Protein AF-X7EBV9-F1 (afdb_monomer)

Mean predicted aligned error: 18.45 Å

Sequence (314 aa):
MIRSVAILLVALGFYAAVPSPVLAQPQLAALSCDDILTRIDLSEEAGNVRPTCEAVANAVAGITGELPAWTGCVGQAELDPAAHAGRCLIMRSIADPSLELPDPADCDGIRRAYADGLAQASIQGAASEDGLDCDAAAEAALLWSAGRSDWLRCRNYKQANEASHAFSCLFHDDELVNIDPRNACAGVKSLYEERLLNAYGRLPDDYRPLKCSSADKILEEAQQRIVERQAERARAAELTAQIRERAMANRTNSTDEGGLIVAGAILLLLAAAANADAAPAAGYQPTPTFGPGSSSCTSGMGAVDMNIGYMLGC

Organism: NCBI:txid1449350

Structure (mmCIF, N/CA/C/O backbone):
data_AF-X7EBV9-F1
#
_entry.id   AF-X7EBV9-F1
#
loop_
_atom_site.group_PDB
_atom_site.id
_atom_site.type_symbol
_atom_site.label_atom_id
_atom_site.label_alt_id
_atom_site.label_comp_id
_atom_site.label_asym_id
_atom_site.label_entity_id
_atom_site.label_seq_id
_atom_site.pdbx_PDB_ins_code
_atom_site.Cartn_x
_atom_site.Cartn_y
_atom_site.Cartn_z
_atom_site.occupancy
_atom_site.B_iso_or_equiv
_atom_site.auth_seq_id
_atom_site.auth_comp_id
_atom_site.auth_asym_id
_atom_site.auth_atom_id
_atom_site.pdbx_PDB_model_num
ATOM 1 N N . MET A 1 1 ? 65.780 19.658 -14.929 1.00 35.56 1 MET A N 1
ATOM 2 C CA . MET A 1 1 ? 65.717 21.051 -14.442 1.00 35.56 1 MET A CA 1
ATOM 3 C C . MET A 1 1 ? 64.873 21.869 -15.410 1.00 35.56 1 MET A C 1
ATOM 5 O O . MET A 1 1 ? 65.258 22.004 -16.559 1.00 35.56 1 MET A O 1
ATOM 9 N N . ILE A 1 2 ? 63.704 22.303 -14.927 1.00 40.56 2 ILE A N 1
ATOM 10 C CA . ILE A 1 2 ? 62.879 23.455 -15.338 1.00 40.56 2 ILE A CA 1
ATOM 11 C C . ILE A 1 2 ? 62.719 23.711 -16.849 1.00 40.56 2 ILE A C 1
ATOM 13 O O . ILE A 1 2 ? 63.556 24.354 -17.475 1.00 40.56 2 ILE A O 1
ATOM 17 N N . ARG A 1 3 ? 61.545 23.357 -17.384 1.00 36.84 3 ARG A N 1
ATOM 18 C CA . ARG A 1 3 ? 60.877 24.151 -18.426 1.00 36.84 3 ARG A CA 1
ATOM 19 C C . ARG A 1 3 ? 59.393 24.265 -18.091 1.00 36.84 3 ARG A C 1
ATOM 21 O O . ARG A 1 3 ? 58.618 23.352 -18.343 1.00 36.84 3 ARG A O 1
ATOM 28 N N . SER A 1 4 ? 59.054 25.401 -17.493 1.00 39.91 4 SER A N 1
ATOM 29 C CA . SER A 1 4 ? 57.698 25.920 -17.348 1.00 39.91 4 SER A CA 1
ATOM 30 C C . SER A 1 4 ? 57.523 27.108 -18.297 1.00 39.91 4 SER A C 1
ATOM 32 O O . SER A 1 4 ? 58.495 27.796 -18.603 1.00 39.91 4 SER A O 1
ATOM 34 N N . VAL A 1 5 ? 56.255 27.386 -18.613 1.00 40.16 5 VAL A N 1
ATOM 35 C CA . VAL A 1 5 ? 55.695 28.636 -19.162 1.00 40.16 5 VAL A CA 1
ATOM 36 C C . VAL A 1 5 ? 55.695 28.769 -20.689 1.00 40.16 5 VAL A C 1
ATOM 38 O O . VAL A 1 5 ? 56.647 29.266 -21.278 1.00 40.16 5 VAL A O 1
ATOM 41 N N . ALA A 1 6 ? 54.559 28.401 -21.297 1.00 35.97 6 ALA A N 1
ATOM 42 C CA . ALA A 1 6 ? 53.863 29.194 -22.325 1.00 35.97 6 ALA A CA 1
ATOM 43 C C . ALA A 1 6 ? 52.533 28.520 -22.731 1.00 35.97 6 ALA A C 1
ATOM 45 O O . ALA A 1 6 ? 52.448 27.938 -23.804 1.00 35.97 6 ALA A O 1
ATOM 46 N N . ILE A 1 7 ? 51.492 28.597 -21.892 1.00 38.09 7 ILE A N 1
ATOM 47 C CA . ILE A 1 7 ? 50.094 28.488 -22.353 1.00 38.09 7 ILE A CA 1
ATOM 48 C C . ILE A 1 7 ? 49.283 29.512 -21.555 1.00 38.09 7 ILE A C 1
ATOM 50 O O . ILE A 1 7 ? 48.858 29.262 -20.430 1.00 38.09 7 ILE A O 1
ATOM 54 N N . LEU A 1 8 ? 49.136 30.701 -22.135 1.00 35.88 8 LEU A N 1
ATOM 55 C CA . LEU A 1 8 ? 48.183 31.723 -21.724 1.00 35.88 8 LEU A CA 1
ATOM 56 C C . LEU A 1 8 ? 47.371 32.093 -22.972 1.00 35.88 8 LEU A C 1
ATOM 58 O O . LEU A 1 8 ? 47.957 32.344 -24.022 1.00 35.88 8 LEU A O 1
ATOM 62 N N . LEU A 1 9 ? 46.052 32.193 -22.788 1.00 38.41 9 LEU A N 1
ATOM 63 C CA . LEU A 1 9 ? 45.086 32.942 -23.605 1.00 38.41 9 LEU A CA 1
ATOM 64 C C . LEU A 1 9 ? 44.593 32.317 -24.922 1.00 38.41 9 LEU A C 1
ATOM 66 O O . LEU A 1 9 ? 44.977 32.746 -26.003 1.00 38.41 9 LEU A O 1
ATOM 70 N N . VAL A 1 10 ? 43.563 31.470 -24.814 1.00 37.88 10 VAL A N 1
ATOM 71 C CA . VAL A 1 10 ? 42.347 31.617 -25.639 1.00 37.88 10 VAL A CA 1
ATOM 72 C C . VAL A 1 10 ? 41.132 31.450 -24.725 1.00 37.88 10 VAL A C 1
ATOM 74 O O . VAL A 1 10 ? 40.532 30.389 -24.611 1.00 37.88 10 VAL A O 1
ATOM 77 N N . ALA A 1 11 ? 40.810 32.529 -24.022 1.00 41.97 11 ALA A N 1
ATOM 78 C CA . ALA A 1 11 ? 39.529 32.738 -23.368 1.00 41.97 11 ALA A CA 1
ATOM 79 C C . ALA A 1 11 ? 39.060 34.133 -23.773 1.00 41.97 11 ALA A C 1
ATOM 81 O O . ALA A 1 11 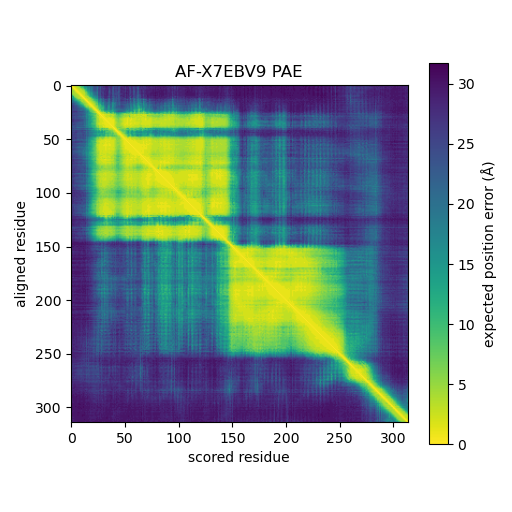? 39.299 35.085 -23.045 1.00 41.97 11 ALA A O 1
ATOM 82 N N . LEU A 1 12 ? 38.462 34.260 -24.959 1.00 39.00 12 LEU A N 1
ATOM 83 C CA . LEU A 1 12 ? 37.650 35.416 -25.340 1.00 39.00 12 LEU A CA 1
ATOM 84 C C . LEU A 1 12 ? 36.611 34.982 -26.389 1.00 39.00 12 LEU A C 1
ATOM 86 O O . LEU A 1 12 ? 36.884 34.920 -27.582 1.00 39.00 12 LEU A O 1
ATOM 90 N N . GLY A 1 13 ? 35.403 34.695 -25.899 1.00 43.19 13 GLY A N 1
ATOM 91 C CA . GLY A 1 13 ? 34.229 35.422 -26.378 1.00 43.19 13 GLY A CA 1
ATOM 92 C C . GLY A 1 13 ? 33.585 35.006 -27.697 1.00 43.19 13 GLY A C 1
ATOM 93 O O . GLY A 1 13 ? 33.323 35.884 -28.503 1.00 43.19 13 GLY A O 1
ATOM 94 N N . PHE A 1 14 ? 33.224 33.734 -27.872 1.00 36.72 14 PHE A N 1
ATOM 95 C CA . PHE A 1 14 ? 32.114 33.347 -28.758 1.00 36.72 14 PHE A CA 1
ATOM 96 C C . PHE A 1 14 ? 31.360 32.143 -28.172 1.00 36.72 14 PHE A C 1
ATOM 98 O O . PHE A 1 14 ? 31.333 31.057 -28.739 1.00 36.72 14 PHE A O 1
ATOM 105 N N . TYR A 1 15 ? 30.706 32.341 -27.023 1.00 42.56 15 TYR A N 1
ATOM 106 C CA . TYR A 1 15 ? 29.476 31.597 -26.749 1.00 42.56 15 TYR A CA 1
ATOM 107 C C . TYR A 1 15 ? 28.397 32.231 -27.627 1.00 42.56 15 TYR A C 1
ATOM 109 O O . TYR A 1 15 ? 27.663 33.123 -27.204 1.00 42.56 15 TYR A O 1
ATOM 117 N N . ALA A 1 16 ? 28.337 31.810 -28.890 1.00 36.59 16 ALA A N 1
ATOM 118 C CA . ALA A 1 16 ? 27.067 31.855 -29.583 1.00 36.59 16 ALA A CA 1
ATOM 119 C C . ALA A 1 16 ? 26.136 30.983 -28.740 1.00 36.59 16 ALA A C 1
ATOM 121 O O . ALA A 1 16 ? 26.375 29.785 -28.593 1.00 36.59 16 ALA A O 1
ATOM 122 N N . ALA A 1 17 ? 25.140 31.606 -28.113 1.00 44.41 17 ALA A N 1
ATOM 123 C CA . ALA A 1 17 ? 23.996 30.903 -27.573 1.00 44.41 17 ALA A CA 1
ATOM 124 C C . ALA A 1 17 ? 23.318 30.223 -28.762 1.00 44.41 17 ALA A C 1
ATOM 126 O O . ALA A 1 17 ? 22.425 30.780 -29.393 1.00 44.41 17 ALA A O 1
ATOM 127 N N . VAL A 1 18 ? 23.814 29.041 -29.125 1.00 41.25 18 VAL A N 1
ATOM 128 C CA . VAL A 1 18 ? 23.013 28.082 -29.859 1.00 41.25 18 VAL A CA 1
ATOM 129 C C . VAL A 1 18 ? 21.832 27.860 -28.925 1.00 41.25 18 VAL A C 1
ATOM 131 O O . VAL A 1 18 ? 22.062 27.475 -27.773 1.00 41.25 18 VAL A O 1
ATOM 134 N N . PRO A 1 19 ? 20.591 28.172 -29.325 1.00 40.16 19 PRO A N 1
ATOM 135 C CA . PRO A 1 19 ? 19.457 27.653 -28.602 1.00 40.16 19 PRO A CA 1
ATOM 136 C C . PRO A 1 19 ? 19.560 26.146 -28.794 1.00 40.16 19 PRO A C 1
ATOM 138 O O . PRO A 1 19 ? 19.091 25.604 -29.793 1.00 40.16 19 PRO A O 1
ATOM 141 N N . SER A 1 20 ? 20.254 25.465 -27.877 1.00 49.91 20 SER A N 1
ATOM 142 C CA . SER A 1 20 ? 20.024 24.048 -27.680 1.00 49.91 20 SER A CA 1
ATOM 143 C C . SER A 1 20 ? 18.510 23.942 -27.597 1.00 49.91 20 SER A C 1
ATOM 145 O O . SER A 1 20 ? 17.916 24.701 -26.820 1.00 49.91 20 SER A O 1
ATOM 147 N N . PRO A 1 21 ? 17.857 23.120 -28.430 1.00 47.31 21 PRO A N 1
ATOM 148 C CA . PRO A 1 21 ? 16.463 22.808 -28.222 1.00 47.31 21 PRO A CA 1
ATOM 149 C C . PRO A 1 21 ? 16.427 22.077 -26.885 1.00 47.31 21 PRO A C 1
ATOM 151 O O . PRO A 1 21 ? 16.594 20.865 -26.803 1.00 47.31 21 PRO A O 1
ATOM 154 N N . VAL A 1 22 ? 16.324 22.861 -25.815 1.00 50.66 22 VAL A N 1
ATOM 155 C CA . VAL A 1 22 ? 15.989 22.419 -24.481 1.00 50.66 22 VAL A CA 1
ATOM 156 C C . VAL A 1 22 ? 14.592 21.869 -24.676 1.00 50.66 22 VAL A C 1
ATOM 158 O O . VAL A 1 22 ? 13.609 22.608 -24.665 1.00 50.66 22 VAL A O 1
ATOM 161 N N . LEU A 1 23 ? 14.530 20.568 -24.979 1.00 50.62 23 LEU A N 1
ATOM 162 C CA . LEU A 1 23 ? 13.375 19.741 -24.688 1.00 50.62 23 LEU A CA 1
ATOM 163 C C . LEU A 1 23 ? 12.863 20.249 -23.351 1.00 50.62 23 LEU A C 1
ATOM 165 O O . LEU A 1 23 ? 13.633 20.286 -22.388 1.00 50.62 23 LEU A O 1
ATOM 169 N N . ALA A 1 24 ? 11.628 20.745 -23.325 1.00 51.53 24 ALA A N 1
ATOM 170 C CA . ALA A 1 24 ? 11.005 21.158 -22.085 1.00 51.53 24 ALA A CA 1
ATOM 171 C C . ALA A 1 24 ? 11.231 20.018 -21.079 1.00 51.53 24 ALA A C 1
ATOM 173 O O . ALA A 1 24 ? 10.745 18.908 -21.285 1.00 51.53 24 ALA A O 1
ATOM 174 N N . GLN A 1 25 ? 12.051 20.284 -20.057 1.00 59.25 25 GLN A N 1
ATOM 175 C CA . GLN A 1 25 ? 12.630 19.285 -19.158 1.00 59.25 25 GLN A CA 1
ATOM 176 C C . GLN A 1 25 ? 11.636 18.260 -18.571 1.00 59.25 25 GLN A C 1
ATOM 178 O O . GLN A 1 25 ? 12.041 17.103 -18.469 1.00 59.25 25 GLN A O 1
ATOM 183 N N . PRO A 1 26 ? 10.353 18.579 -18.279 1.00 60.66 26 PRO A N 1
ATOM 184 C CA . PRO A 1 26 ? 9.412 17.566 -17.782 1.00 60.66 26 PRO A CA 1
ATOM 185 C C . PRO A 1 26 ? 9.104 16.438 -18.780 1.00 60.66 26 PRO A C 1
ATOM 187 O O . PRO A 1 26 ? 8.652 15.369 -18.387 1.00 60.66 26 PRO A O 1
ATOM 190 N N . GLN A 1 27 ? 9.362 16.619 -20.080 1.00 75.50 27 GLN A N 1
ATOM 191 C CA . GLN A 1 27 ? 9.026 15.596 -21.077 1.00 75.50 27 GLN A CA 1
ATOM 192 C C . GLN A 1 27 ? 9.990 14.406 -21.064 1.00 75.50 27 GLN A C 1
ATOM 194 O O . GLN A 1 27 ? 9.631 13.343 -21.556 1.00 75.50 27 GLN A O 1
ATOM 199 N N . LEU A 1 28 ? 11.196 14.558 -20.503 1.00 79.62 28 LEU A N 1
ATOM 200 C CA . LEU A 1 28 ? 12.183 13.476 -20.422 1.00 79.62 28 LEU A CA 1
ATOM 201 C C . LEU A 1 28 ? 11.756 12.366 -19.453 1.00 79.62 28 LEU A C 1
ATOM 203 O O . LEU A 1 28 ? 11.984 11.200 -19.756 1.00 79.62 28 LEU A O 1
ATOM 207 N N . ALA A 1 29 ? 11.098 12.705 -18.339 1.00 78.62 29 ALA A N 1
ATOM 208 C CA . ALA A 1 29 ? 10.605 11.726 -17.365 1.00 78.62 29 ALA A CA 1
ATOM 209 C C . ALA A 1 29 ? 9.421 10.888 -17.893 1.00 78.62 29 ALA A C 1
ATOM 211 O O . ALA A 1 29 ? 9.167 9.794 -17.390 1.00 78.62 29 ALA A O 1
ATOM 212 N N . ALA A 1 30 ? 8.731 11.383 -18.928 1.00 82.62 30 ALA A N 1
ATOM 213 C CA . ALA A 1 30 ? 7.613 10.703 -19.582 1.00 82.62 30 ALA A CA 1
ATOM 214 C C . ALA A 1 30 ? 8.040 9.748 -20.715 1.00 82.62 30 ALA A C 1
ATOM 216 O O . ALA A 1 30 ? 7.219 8.969 -21.197 1.00 82.62 30 ALA A O 1
ATOM 217 N N . LEU A 1 31 ? 9.295 9.812 -21.175 1.00 87.50 31 LEU A N 1
ATOM 218 C CA . LEU A 1 31 ? 9.803 8.917 -22.218 1.00 87.50 31 LEU A CA 1
ATOM 219 C C . LEU A 1 31 ? 10.139 7.546 -21.638 1.00 87.50 31 LEU A C 1
ATOM 221 O O . LEU A 1 31 ? 10.619 7.450 -20.508 1.00 87.50 31 LEU A O 1
ATOM 225 N N . SER A 1 32 ? 9.949 6.491 -22.432 1.00 90.50 32 SER A N 1
ATOM 226 C CA . SER A 1 32 ? 10.447 5.160 -22.083 1.00 90.50 32 SER A CA 1
ATOM 227 C C . SER A 1 32 ? 11.980 5.125 -22.080 1.00 90.50 32 SER A C 1
ATOM 229 O O . SER A 1 32 ? 12.649 5.976 -22.675 1.00 90.50 32 SER A O 1
ATOM 231 N N . CYS A 1 33 ? 12.556 4.112 -21.434 1.00 90.81 33 CYS A N 1
ATOM 232 C CA . CYS A 1 33 ? 13.997 3.895 -21.466 1.00 90.81 33 CYS A CA 1
ATOM 233 C C . CYS A 1 33 ? 14.529 3.753 -22.906 1.00 90.81 33 CYS A C 1
ATOM 235 O O . CYS A 1 33 ? 15.541 4.367 -23.251 1.00 90.81 33 CYS A O 1
ATOM 237 N N . ASP A 1 34 ? 13.844 2.985 -23.762 1.00 89.56 34 ASP A N 1
ATOM 238 C CA . ASP A 1 34 ? 14.274 2.779 -25.151 1.00 89.56 34 ASP A CA 1
ATOM 239 C C . ASP A 1 34 ? 14.145 4.058 -25.994 1.00 89.56 34 ASP A C 1
ATOM 241 O O . ASP A 1 34 ? 15.063 4.394 -26.743 1.00 89.56 34 ASP A O 1
ATOM 245 N N . ASP A 1 35 ? 13.088 4.856 -25.798 1.00 89.19 35 ASP A N 1
ATOM 246 C CA . ASP A 1 35 ? 12.951 6.165 -26.457 1.00 89.19 35 ASP A CA 1
ATOM 247 C C . ASP A 1 35 ? 14.103 7.113 -26.105 1.00 89.19 35 ASP A C 1
ATOM 249 O O . ASP A 1 35 ? 14.550 7.902 -26.937 1.00 89.19 35 ASP A O 1
ATOM 253 N N . ILE A 1 36 ? 14.591 7.066 -24.865 1.00 89.19 36 ILE A N 1
ATOM 254 C CA . ILE A 1 36 ? 15.734 7.880 -24.447 1.00 89.19 36 ILE A CA 1
ATOM 255 C C . ILE A 1 36 ? 17.012 7.343 -25.090 1.00 89.19 36 ILE A C 1
ATOM 257 O O . ILE A 1 36 ? 17.772 8.108 -25.682 1.00 89.19 36 ILE A O 1
ATOM 261 N N . LEU A 1 37 ? 17.237 6.031 -25.026 1.00 87.50 37 LEU A N 1
ATOM 262 C CA . LEU A 1 37 ? 18.431 5.399 -25.587 1.00 87.50 37 LEU A CA 1
ATOM 263 C C . LEU A 1 37 ? 18.532 5.543 -27.109 1.00 87.50 37 LEU A C 1
ATOM 265 O O . LEU A 1 37 ? 19.640 5.627 -27.622 1.00 87.50 37 LEU A O 1
ATOM 269 N N . THR A 1 38 ? 17.411 5.582 -27.830 1.00 86.31 38 THR A N 1
ATOM 270 C CA . THR A 1 38 ? 17.383 5.800 -29.288 1.00 86.31 38 THR A CA 1
ATOM 271 C C . THR A 1 38 ? 17.639 7.255 -29.680 1.00 86.31 38 THR A C 1
ATOM 273 O O . THR A 1 38 ? 18.088 7.520 -30.794 1.00 86.31 38 THR A O 1
ATOM 276 N N . ARG A 1 39 ? 17.370 8.208 -28.779 1.00 87.06 39 ARG A N 1
ATOM 277 C CA . ARG A 1 39 ? 17.625 9.644 -28.991 1.00 87.06 39 ARG A CA 1
ATOM 278 C C . ARG A 1 39 ? 19.028 10.074 -28.585 1.00 87.06 39 ARG A C 1
ATOM 280 O O . ARG A 1 39 ? 19.510 11.091 -29.081 1.00 87.06 39 ARG A O 1
ATOM 287 N N . ILE A 1 40 ? 19.666 9.347 -27.671 1.00 81.31 40 ILE A N 1
ATOM 288 C CA . ILE A 1 40 ? 21.070 9.567 -27.335 1.00 81.31 40 ILE A CA 1
ATOM 289 C C . ILE A 1 40 ? 21.899 8.931 -28.449 1.00 81.31 40 ILE A C 1
ATOM 291 O O . ILE A 1 40 ? 21.987 7.710 -28.548 1.00 81.31 40 ILE A O 1
ATOM 295 N N . ASP A 1 41 ? 22.511 9.771 -29.281 1.00 67.75 41 ASP A N 1
ATOM 296 C CA . ASP A 1 41 ? 23.512 9.343 -30.257 1.00 67.75 41 ASP A CA 1
ATOM 297 C C . ASP A 1 41 ? 24.769 8.885 -29.500 1.00 67.75 41 ASP A C 1
ATOM 299 O O . ASP A 1 41 ? 25.691 9.657 -29.223 1.00 67.75 41 ASP A O 1
ATOM 303 N N . LEU A 1 42 ? 24.751 7.631 -29.046 1.00 65.62 42 LEU A N 1
ATOM 304 C CA . LEU A 1 42 ? 25.914 6.967 -28.477 1.00 65.62 42 LEU A CA 1
ATOM 305 C C . LEU A 1 42 ? 26.839 6.637 -29.646 1.00 65.62 42 LEU A C 1
ATOM 307 O O . LEU A 1 42 ? 26.750 5.558 -30.231 1.00 65.62 42 LEU A O 1
ATOM 311 N N . SER A 1 43 ? 27.685 7.598 -30.017 1.00 55.19 43 SER A N 1
ATOM 312 C CA . SER A 1 43 ? 28.665 7.400 -31.079 1.00 55.19 43 SER A CA 1
ATOM 313 C C . SER A 1 43 ? 29.496 6.137 -30.809 1.00 55.19 43 SER A C 1
ATOM 315 O O . SER A 1 43 ? 29.880 5.852 -29.670 1.00 55.19 43 SER A O 1
ATOM 317 N N . GLU A 1 44 ? 29.795 5.382 -31.872 1.00 56.47 44 GLU A N 1
ATOM 318 C CA . GLU A 1 44 ? 30.555 4.117 -31.832 1.00 56.47 44 GLU A CA 1
ATOM 319 C C . GLU A 1 44 ? 31.922 4.222 -31.119 1.00 56.47 44 GLU A C 1
ATOM 321 O O . GLU A 1 44 ? 32.517 3.206 -30.760 1.00 56.47 44 GLU A O 1
ATOM 326 N N . GLU A 1 45 ? 32.431 5.436 -30.881 1.00 56.62 45 GLU A N 1
ATOM 327 C CA . GLU A 1 45 ? 33.726 5.678 -30.240 1.00 56.62 45 GLU A CA 1
ATOM 328 C C . GLU A 1 45 ? 33.728 5.385 -28.728 1.00 56.62 45 GLU A C 1
ATOM 330 O O . GLU A 1 45 ? 34.777 5.054 -28.170 1.00 56.62 45 GLU A O 1
ATOM 335 N N . ALA A 1 46 ? 32.570 5.414 -28.057 1.00 57.97 46 ALA A N 1
ATOM 336 C CA . ALA A 1 46 ? 32.430 5.059 -26.641 1.00 57.97 46 ALA A CA 1
ATOM 337 C C . ALA A 1 46 ? 32.214 3.542 -26.455 1.00 57.97 46 ALA A C 1
ATOM 339 O O . ALA A 1 46 ? 31.245 3.112 -25.843 1.00 57.97 46 ALA A O 1
ATOM 340 N N . GLY A 1 47 ? 33.101 2.733 -27.042 1.00 59.12 47 GLY A N 1
ATOM 341 C CA . GLY A 1 47 ? 33.169 1.268 -26.967 1.00 59.12 47 GLY A CA 1
ATOM 342 C C . GLY A 1 47 ? 31.927 0.524 -26.453 1.00 59.12 47 GLY A C 1
ATOM 343 O O . GLY A 1 47 ? 31.893 0.196 -25.281 1.00 59.12 47 GLY A O 1
ATOM 344 N N . ASN A 1 48 ? 30.969 0.202 -27.331 1.00 66.06 48 ASN A N 1
ATOM 345 C CA . ASN A 1 48 ? 29.913 -0.837 -27.253 1.00 66.06 48 ASN A CA 1
ATOM 346 C C . ASN A 1 48 ? 29.133 -1.115 -25.942 1.00 66.06 48 ASN A C 1
ATOM 348 O O . ASN A 1 48 ? 28.289 -2.015 -25.933 1.00 66.06 48 ASN A O 1
ATOM 352 N N . VAL A 1 49 ? 29.339 -0.397 -24.840 1.00 79.38 49 VAL A N 1
ATOM 353 C CA . VAL A 1 49 ? 28.604 -0.628 -23.592 1.00 79.38 49 VAL A CA 1
ATOM 354 C C . VAL A 1 49 ? 27.333 0.210 -23.625 1.00 79.38 49 VAL A C 1
ATOM 356 O O . VAL A 1 49 ? 27.333 1.390 -23.283 1.00 79.38 49 VAL A O 1
ATOM 359 N N . ARG A 1 50 ? 26.230 -0.410 -24.055 1.00 80.12 50 ARG A N 1
ATOM 360 C CA . ARG A 1 50 ? 24.905 0.217 -24.000 1.00 80.12 50 ARG A CA 1
ATOM 361 C C . ARG A 1 50 ? 24.515 0.442 -22.525 1.00 80.12 50 ARG A C 1
ATOM 363 O O . ARG A 1 50 ? 24.616 -0.506 -21.742 1.00 80.12 50 ARG A O 1
ATOM 370 N N . PRO A 1 51 ? 24.085 1.654 -22.124 1.00 87.69 51 PRO A N 1
ATOM 371 C CA . PRO A 1 51 ? 23.674 1.912 -20.750 1.00 87.69 51 PRO A CA 1
ATOM 372 C C . PRO A 1 51 ? 22.448 1.077 -20.372 1.00 87.69 51 PRO A C 1
ATOM 374 O O . PRO A 1 51 ? 21.586 0.799 -21.208 1.00 87.69 51 PRO A O 1
ATOM 377 N N . THR A 1 52 ? 22.360 0.696 -19.098 1.00 89.81 52 THR A N 1
ATOM 378 C CA . THR A 1 52 ? 21.173 0.039 -18.538 1.00 89.81 52 THR A CA 1
ATOM 379 C C . THR A 1 52 ? 20.057 1.059 -18.308 1.00 89.81 52 THR A C 1
ATOM 381 O O . THR A 1 52 ? 20.325 2.245 -18.109 1.00 89.81 52 THR A O 1
ATOM 384 N N . CYS A 1 53 ? 18.799 0.612 -18.266 1.00 90.81 53 CYS A N 1
ATOM 385 C CA . CYS A 1 53 ? 17.678 1.503 -17.945 1.00 90.81 53 CYS A CA 1
ATOM 386 C C . CYS A 1 53 ? 17.781 2.122 -16.550 1.00 90.81 53 CYS A C 1
ATOM 388 O O . CYS A 1 53 ? 17.354 3.252 -16.353 1.00 90.81 53 CYS A O 1
ATOM 390 N N . GLU A 1 54 ? 18.411 1.435 -15.600 1.00 90.06 54 GLU A N 1
ATOM 391 C CA . GLU A 1 54 ? 18.723 2.005 -14.289 1.00 90.06 54 GLU A CA 1
ATOM 392 C C . GLU A 1 54 ? 19.692 3.195 -14.400 1.00 90.06 54 GLU A C 1
ATOM 394 O O . GLU A 1 54 ? 19.450 4.257 -13.825 1.00 90.06 54 GLU A O 1
ATOM 399 N N . ALA A 1 55 ? 20.763 3.063 -15.193 1.00 90.62 55 ALA A N 1
ATOM 400 C CA . ALA A 1 55 ? 21.694 4.163 -15.437 1.00 90.62 55 ALA A CA 1
ATOM 401 C C . ALA A 1 55 ? 21.000 5.346 -16.133 1.00 90.62 55 ALA A C 1
ATOM 403 O O . ALA A 1 55 ? 21.251 6.501 -15.785 1.00 90.62 55 ALA A O 1
ATOM 404 N N . VAL A 1 56 ? 20.091 5.061 -17.072 1.00 91.62 56 VAL A N 1
ATOM 405 C CA . VAL A 1 56 ? 19.273 6.080 -17.743 1.00 91.62 56 VAL A CA 1
ATOM 406 C C . VAL A 1 56 ? 18.338 6.781 -16.756 1.00 91.62 56 VAL A C 1
ATOM 408 O O . VAL A 1 56 ? 18.311 8.008 -16.735 1.00 91.62 56 VAL A O 1
ATOM 411 N N . ALA A 1 57 ? 17.619 6.044 -15.905 1.00 89.81 57 ALA A N 1
ATOM 412 C CA . ALA A 1 57 ? 16.709 6.621 -14.914 1.00 89.81 57 ALA A CA 1
ATOM 413 C C . ALA A 1 57 ? 17.436 7.582 -13.962 1.00 89.81 57 ALA A C 1
ATOM 415 O O . ALA A 1 57 ? 16.983 8.706 -13.745 1.00 89.81 57 ALA A O 1
ATOM 416 N N . ASN A 1 58 ? 18.609 7.177 -13.467 1.00 87.69 58 ASN A N 1
ATOM 417 C CA . ASN A 1 58 ? 19.452 8.013 -12.614 1.00 87.69 58 ASN A CA 1
ATOM 418 C C . ASN A 1 58 ? 19.933 9.283 -13.334 1.00 87.69 58 ASN A C 1
ATOM 420 O O . ASN A 1 58 ? 19.947 10.364 -12.743 1.00 87.69 58 ASN A O 1
ATOM 424 N N . ALA A 1 59 ? 20.295 9.177 -14.616 1.00 89.50 59 ALA A N 1
ATOM 425 C CA . ALA A 1 59 ? 20.682 10.332 -15.419 1.00 89.50 59 ALA A CA 1
ATOM 426 C C . ALA A 1 59 ? 19.506 11.302 -15.635 1.00 89.50 59 ALA A C 1
ATOM 428 O O . ALA A 1 59 ? 19.678 12.510 -15.473 1.00 89.50 59 ALA A O 1
ATOM 429 N N . VAL A 1 60 ? 18.306 10.790 -15.941 1.00 87.19 60 VAL A N 1
ATOM 430 C CA . VAL A 1 60 ? 17.094 11.616 -16.082 1.00 87.19 60 VAL A CA 1
ATOM 431 C C . VAL A 1 60 ? 16.771 12.330 -14.774 1.00 87.19 60 VAL A C 1
ATOM 433 O O . VAL A 1 60 ? 16.545 13.539 -14.798 1.00 87.19 60 VAL A O 1
ATOM 436 N N . ALA A 1 61 ? 16.826 11.633 -13.638 1.00 85.56 61 ALA A N 1
ATOM 437 C CA . ALA A 1 61 ? 16.602 12.239 -12.328 1.00 85.56 61 ALA A CA 1
ATOM 438 C C . ALA A 1 61 ? 17.630 13.326 -12.001 1.00 85.56 61 ALA A C 1
ATOM 440 O O . ALA A 1 61 ? 17.265 14.394 -11.514 1.00 85.56 61 ALA A O 1
ATOM 441 N N . GLY A 1 62 ? 18.904 13.110 -12.339 1.00 81.88 62 GLY A N 1
ATOM 442 C CA . GLY A 1 62 ? 19.946 14.123 -12.173 1.00 81.88 62 GLY A CA 1
ATOM 443 C C . GLY A 1 62 ? 19.732 15.383 -13.022 1.00 81.88 62 GLY A C 1
ATOM 444 O O . GLY A 1 62 ? 20.118 16.471 -12.602 1.00 81.88 62 GLY A O 1
ATOM 445 N N . ILE A 1 63 ? 19.113 15.253 -14.200 1.00 84.06 63 ILE A N 1
ATOM 446 C CA . ILE A 1 63 ? 18.863 16.372 -15.125 1.00 84.06 63 ILE A CA 1
ATOM 447 C C . ILE A 1 63 ? 17.556 17.105 -14.802 1.00 84.06 63 ILE A C 1
ATOM 449 O O . ILE A 1 63 ? 17.500 18.330 -14.899 1.00 84.06 63 ILE A O 1
ATOM 453 N N . THR A 1 64 ? 16.500 16.362 -14.472 1.00 83.81 64 THR A N 1
ATOM 454 C CA . THR A 1 64 ? 15.131 16.890 -14.340 1.00 83.81 64 THR A CA 1
ATOM 455 C C . THR A 1 64 ? 14.730 17.166 -12.894 1.00 83.81 64 THR A C 1
ATOM 457 O O . THR A 1 64 ? 13.836 17.971 -12.659 1.00 83.81 64 THR A O 1
ATOM 460 N N . GLY A 1 65 ? 15.390 16.528 -11.923 1.00 82.94 65 GLY A N 1
ATOM 461 C CA . GLY A 1 65 ? 14.952 16.500 -10.527 1.00 82.94 65 GLY A CA 1
ATOM 462 C C . GLY A 1 65 ? 13.801 15.523 -10.257 1.00 82.94 65 GLY A C 1
ATOM 463 O O . GLY A 1 65 ? 13.368 15.417 -9.112 1.00 82.94 65 GLY A O 1
ATOM 464 N N . GLU A 1 66 ? 13.327 14.796 -11.273 1.00 82.06 66 GLU A N 1
ATOM 465 C CA . GLU A 1 66 ? 12.193 13.873 -11.195 1.00 82.06 66 GLU A CA 1
ATOM 466 C C . GLU A 1 66 ? 12.598 12.468 -11.658 1.00 82.06 66 GLU A C 1
ATOM 468 O O . GLU A 1 66 ? 13.381 12.291 -12.592 1.00 82.06 66 GLU A O 1
ATOM 473 N N . LEU A 1 67 ? 12.055 11.439 -11.007 1.00 84.06 67 LEU A N 1
ATOM 474 C CA . LEU A 1 67 ? 12.262 10.056 -11.431 1.00 84.06 67 LEU A CA 1
ATOM 475 C C . LEU A 1 67 ? 11.284 9.708 -12.562 1.00 84.06 67 LEU A C 1
ATOM 477 O O . LEU A 1 67 ? 10.091 9.980 -12.420 1.00 84.06 67 LEU A O 1
ATOM 481 N N . PRO A 1 68 ? 11.733 9.040 -13.640 1.00 89.31 68 PRO A N 1
ATOM 482 C CA . PRO A 1 68 ? 10.816 8.455 -14.610 1.00 89.31 68 PRO A CA 1
ATOM 483 C C . PRO A 1 68 ? 9.837 7.486 -13.942 1.00 89.31 68 PRO A C 1
ATOM 485 O O . PRO A 1 68 ? 10.233 6.717 -13.057 1.00 89.31 68 PRO A O 1
ATOM 488 N N . ALA A 1 69 ? 8.588 7.452 -14.408 1.00 87.25 69 ALA A N 1
ATOM 489 C CA . ALA A 1 69 ? 7.542 6.608 -13.819 1.00 87.25 69 ALA A CA 1
ATOM 490 C C . ALA A 1 69 ? 7.907 5.115 -13.800 1.00 87.25 69 ALA A C 1
ATOM 492 O O . ALA A 1 69 ? 7.575 4.389 -12.866 1.00 87.25 69 ALA A O 1
ATOM 493 N N . TRP A 1 70 ? 8.661 4.663 -14.798 1.00 90.12 70 TRP A N 1
ATOM 494 C CA . TRP A 1 70 ? 9.103 3.279 -14.947 1.00 90.12 70 TRP A CA 1
ATOM 495 C C . TRP A 1 70 ? 10.324 2.910 -14.086 1.00 90.12 70 TRP A C 1
ATOM 497 O O . TRP A 1 70 ? 10.753 1.757 -14.104 1.00 90.12 70 TRP A O 1
ATOM 507 N N . THR A 1 71 ? 10.869 3.832 -13.281 1.00 92.06 71 THR A N 1
ATOM 508 C CA . THR A 1 71 ? 12.051 3.556 -12.438 1.00 92.06 71 THR A CA 1
ATOM 509 C C . THR A 1 71 ? 11.804 2.430 -11.435 1.00 92.06 71 THR A C 1
ATOM 511 O O . THR A 1 71 ? 12.693 1.628 -11.183 1.00 92.06 71 THR A O 1
ATOM 514 N N . GLY A 1 72 ? 10.590 2.302 -10.890 1.00 89.81 72 GLY A N 1
ATOM 515 C CA . GLY A 1 72 ? 10.263 1.195 -9.981 1.00 89.81 72 GLY A CA 1
ATOM 516 C C . GLY A 1 72 ? 10.224 -0.185 -10.650 1.00 89.81 72 GLY A C 1
ATOM 517 O O . GLY A 1 72 ? 10.194 -1.194 -9.945 1.00 89.81 72 GLY A O 1
ATOM 518 N N . CYS A 1 73 ? 10.214 -0.221 -11.985 1.00 93.19 73 CYS A N 1
ATOM 519 C CA . CYS A 1 73 ? 10.032 -1.415 -12.806 1.00 93.19 73 CYS A CA 1
ATOM 520 C C . CYS A 1 73 ? 11.357 -1.974 -13.365 1.00 93.19 73 CYS A C 1
ATOM 522 O O . CYS A 1 73 ? 11.338 -2.972 -14.082 1.00 93.19 73 CYS A O 1
ATOM 524 N N . VAL A 1 74 ? 12.504 -1.348 -13.065 1.00 91.38 74 VAL A N 1
ATOM 525 C CA . VAL A 1 74 ? 13.835 -1.896 -13.393 1.00 91.38 74 VAL A CA 1
ATOM 526 C C . VAL A 1 74 ? 14.255 -2.941 -12.350 1.00 91.38 74 VAL A C 1
ATOM 528 O O . VAL A 1 74 ? 13.852 -2.849 -11.197 1.00 91.38 74 VAL A O 1
ATOM 531 N N . GLY A 1 75 ? 15.094 -3.916 -12.717 1.00 86.06 75 GLY A N 1
ATOM 532 C CA . GLY A 1 75 ? 15.653 -4.882 -11.754 1.00 86.06 75 GLY A CA 1
ATOM 533 C C . GLY A 1 75 ? 14.720 -6.043 -11.375 1.00 86.06 75 GLY A C 1
ATOM 534 O O . GLY A 1 75 ? 14.746 -6.506 -10.238 1.00 86.06 75 GLY A O 1
ATOM 535 N N . GLN A 1 76 ? 13.909 -6.538 -12.318 1.00 81.88 76 GLN A N 1
ATOM 536 C CA . GLN A 1 76 ? 12.943 -7.628 -12.086 1.00 81.88 76 GLN A CA 1
ATOM 537 C C . GLN A 1 76 ? 13.553 -8.887 -11.450 1.00 81.88 76 GLN A C 1
ATOM 539 O O . GLN A 1 76 ? 12.902 -9.536 -10.643 1.00 81.88 76 GLN A O 1
ATOM 544 N N . ALA A 1 77 ? 14.797 -9.235 -11.790 1.00 81.06 77 ALA A N 1
ATOM 545 C CA . ALA A 1 77 ? 15.446 -10.454 -11.302 1.00 81.06 77 ALA A CA 1
ATOM 546 C C . ALA A 1 77 ? 15.854 -10.409 -9.814 1.00 81.06 77 ALA A C 1
ATOM 548 O O . ALA A 1 77 ? 16.281 -11.426 -9.273 1.00 81.06 77 ALA A O 1
ATOM 549 N N . GLU A 1 78 ? 15.767 -9.245 -9.165 1.00 80.88 78 GLU A N 1
ATOM 550 C CA . GLU A 1 78 ? 16.262 -9.030 -7.798 1.00 80.88 78 GLU A CA 1
ATOM 551 C C . GLU A 1 78 ? 15.188 -9.214 -6.721 1.00 80.88 78 GLU A C 1
ATOM 553 O O . GLU A 1 78 ? 15.514 -9.356 -5.543 1.00 80.88 78 GLU A O 1
ATOM 558 N N . LEU A 1 79 ? 13.915 -9.199 -7.115 1.00 80.12 79 LEU A N 1
ATOM 559 C CA . LEU A 1 79 ? 12.764 -9.260 -6.220 1.00 80.12 79 LEU A CA 1
ATOM 560 C C . LEU A 1 79 ? 11.852 -10.420 -6.613 1.00 80.12 79 LEU A C 1
ATOM 562 O O . LEU A 1 79 ? 11.845 -10.864 -7.762 1.00 80.12 79 LEU A O 1
ATOM 566 N N . ASP A 1 80 ? 11.050 -10.895 -5.663 1.00 86.62 80 ASP A N 1
ATOM 567 C CA . ASP A 1 80 ? 9.927 -11.754 -6.012 1.00 86.62 80 ASP A CA 1
ATOM 568 C C . ASP A 1 80 ? 8.927 -10.989 -6.914 1.00 86.62 80 ASP A C 1
ATOM 570 O O . ASP A 1 80 ? 8.866 -9.752 -6.868 1.00 86.62 80 ASP A O 1
ATOM 574 N N . PRO A 1 81 ? 8.146 -11.691 -7.758 1.00 87.69 81 PRO A N 1
ATOM 575 C CA . PRO A 1 81 ? 7.259 -11.041 -8.721 1.00 87.69 81 PRO A CA 1
ATOM 576 C C . PRO A 1 81 ? 6.258 -10.062 -8.098 1.00 87.69 81 PRO A C 1
ATOM 578 O O . PRO A 1 81 ? 6.011 -9.004 -8.681 1.00 87.69 81 PRO A O 1
ATOM 581 N N . ALA A 1 82 ? 5.716 -10.377 -6.917 1.00 87.06 82 ALA A N 1
ATOM 582 C CA . ALA A 1 82 ? 4.735 -9.540 -6.238 1.00 87.06 82 ALA A CA 1
ATOM 583 C C . ALA A 1 82 ? 5.373 -8.254 -5.696 1.00 87.06 82 ALA A C 1
ATOM 585 O O . ALA A 1 82 ? 4.872 -7.157 -5.951 1.00 87.06 82 ALA A O 1
ATOM 586 N N . ALA A 1 83 ? 6.521 -8.358 -5.022 1.00 83.88 83 ALA A N 1
ATOM 587 C CA . ALA A 1 83 ? 7.270 -7.203 -4.539 1.00 83.88 83 ALA A CA 1
ATOM 588 C C . ALA A 1 83 ? 7.747 -6.305 -5.680 1.00 83.88 83 ALA A C 1
ATOM 590 O O . ALA A 1 83 ? 7.661 -5.076 -5.583 1.00 83.88 83 ALA A O 1
ATOM 591 N N . HIS A 1 84 ? 8.206 -6.903 -6.782 1.00 91.06 84 HIS A N 1
ATOM 592 C CA . HIS A 1 84 ? 8.599 -6.145 -7.962 1.00 91.06 84 HIS A CA 1
ATOM 593 C C . HIS A 1 84 ? 7.413 -5.396 -8.580 1.00 91.06 84 HIS A C 1
ATOM 595 O O . HIS A 1 84 ? 7.507 -4.190 -8.824 1.00 91.06 84 HIS A O 1
ATOM 601 N N . ALA A 1 85 ? 6.286 -6.080 -8.798 1.00 91.62 85 ALA A N 1
ATOM 602 C CA . ALA A 1 85 ? 5.076 -5.467 -9.338 1.00 91.62 85 ALA A CA 1
ATOM 603 C C . ALA A 1 85 ? 4.533 -4.364 -8.423 1.00 91.62 85 ALA A C 1
ATOM 605 O O . ALA A 1 85 ? 4.189 -3.284 -8.906 1.00 91.62 85 ALA A O 1
ATOM 606 N N . GLY A 1 86 ? 4.554 -4.586 -7.107 1.00 89.88 86 GLY A N 1
ATOM 607 C CA . GLY A 1 86 ? 4.197 -3.592 -6.102 1.00 89.88 86 GLY A CA 1
ATOM 608 C C . GLY A 1 86 ? 5.046 -2.333 -6.213 1.00 89.88 86 GLY A C 1
ATOM 609 O O . GLY A 1 86 ? 4.517 -1.241 -6.410 1.00 89.88 86 GLY A O 1
ATOM 610 N N . ARG A 1 87 ? 6.376 -2.478 -6.166 1.00 88.38 87 ARG A N 1
ATOM 611 C CA . ARG A 1 87 ? 7.313 -1.355 -6.320 1.00 88.38 87 ARG A CA 1
ATOM 612 C C . ARG A 1 87 ? 7.102 -0.610 -7.638 1.00 88.38 87 ARG A C 1
ATOM 614 O O . ARG A 1 87 ? 7.064 0.620 -7.639 1.00 88.38 87 ARG A O 1
ATOM 621 N N . CYS A 1 88 ? 6.964 -1.342 -8.740 1.00 92.00 88 CYS A N 1
ATOM 622 C CA . CYS A 1 88 ? 6.741 -0.778 -10.067 1.00 92.00 88 CYS A CA 1
ATOM 623 C C . CYS A 1 88 ? 5.483 0.097 -10.095 1.00 92.00 88 CYS A C 1
ATOM 625 O O . CYS A 1 88 ? 5.559 1.272 -10.450 1.00 92.00 88 CYS A O 1
ATOM 627 N N . LEU A 1 89 ? 4.343 -0.434 -9.653 1.00 91.25 89 LEU A N 1
ATOM 628 C CA . LEU A 1 89 ? 3.065 0.275 -9.704 1.00 91.25 89 LEU A CA 1
ATOM 629 C C . LEU A 1 89 ? 2.995 1.450 -8.715 1.00 91.25 89 LEU A C 1
ATOM 631 O O . LEU A 1 89 ? 2.501 2.516 -9.086 1.00 91.25 89 LEU A O 1
ATOM 635 N N . ILE A 1 90 ? 3.579 1.323 -7.516 1.00 88.12 90 ILE A N 1
ATOM 636 C CA . ILE A 1 90 ? 3.715 2.444 -6.567 1.00 88.12 90 ILE A CA 1
ATOM 637 C C . ILE A 1 90 ? 4.472 3.599 -7.215 1.00 88.12 90 ILE A C 1
ATOM 639 O O . ILE A 1 90 ? 3.960 4.717 -7.271 1.00 88.12 90 ILE A O 1
ATOM 643 N N . MET A 1 91 ? 5.678 3.336 -7.721 1.00 85.50 91 MET A N 1
ATOM 644 C CA . MET A 1 91 ? 6.528 4.385 -8.285 1.00 85.50 91 MET A CA 1
ATOM 645 C C . MET A 1 91 ? 5.883 5.043 -9.501 1.00 85.50 91 MET A C 1
ATOM 647 O O . MET A 1 91 ? 5.965 6.263 -9.641 1.00 85.50 91 MET A O 1
ATOM 651 N N . ARG A 1 92 ? 5.173 4.264 -10.327 1.00 89.06 92 ARG A N 1
ATOM 652 C CA . ARG A 1 92 ? 4.387 4.812 -11.434 1.00 89.06 92 ARG A CA 1
ATOM 653 C C . ARG A 1 92 ? 3.302 5.770 -10.949 1.00 89.06 92 ARG A C 1
ATOM 655 O O . ARG A 1 92 ? 3.203 6.858 -11.496 1.00 89.06 92 ARG A O 1
ATOM 662 N N . SER A 1 93 ? 2.546 5.415 -9.908 1.00 85.81 93 SER A N 1
ATOM 663 C CA . SER A 1 93 ? 1.493 6.289 -9.360 1.00 85.81 93 SER A CA 1
ATOM 664 C C . SER A 1 93 ? 2.022 7.559 -8.681 1.00 85.81 93 SER A C 1
ATOM 666 O O . SER A 1 93 ? 1.332 8.573 -8.640 1.00 85.81 93 SER A O 1
ATOM 668 N N . ILE A 1 94 ? 3.249 7.520 -8.146 1.00 79.56 94 ILE A N 1
ATOM 669 C CA . ILE A 1 94 ? 3.908 8.694 -7.556 1.00 79.56 94 ILE A CA 1
ATOM 670 C C . ILE A 1 94 ? 4.379 9.649 -8.657 1.00 79.56 94 ILE A C 1
ATOM 672 O O . ILE A 1 94 ? 4.211 10.860 -8.531 1.00 79.56 94 ILE A O 1
ATOM 676 N N . ALA A 1 95 ? 4.973 9.108 -9.723 1.00 79.19 95 ALA A N 1
ATOM 677 C CA . ALA A 1 95 ? 5.486 9.892 -10.842 1.00 79.19 95 ALA A CA 1
ATOM 678 C C . ALA A 1 95 ? 4.373 10.419 -11.764 1.00 79.19 95 ALA A C 1
ATOM 680 O O . ALA A 1 95 ? 4.511 11.499 -12.331 1.00 79.19 95 ALA A O 1
ATOM 681 N N . ASP A 1 96 ? 3.270 9.679 -11.896 1.00 78.56 96 ASP A N 1
ATOM 682 C CA . ASP A 1 96 ? 2.075 10.085 -12.630 1.00 78.56 96 ASP A CA 1
ATOM 683 C C . ASP A 1 96 ? 0.834 9.979 -11.727 1.00 78.56 96 ASP A C 1
ATOM 685 O O . ASP A 1 96 ? 0.177 8.937 -11.684 1.00 78.56 96 ASP A O 1
ATOM 689 N N . PRO A 1 97 ? 0.468 11.063 -11.019 1.00 73.94 97 PRO A N 1
ATOM 690 C CA . PRO A 1 97 ? -0.719 11.088 -10.168 1.00 73.94 97 PRO A CA 1
ATOM 691 C C . PRO A 1 97 ? -2.043 10.908 -10.925 1.00 73.94 97 PRO A C 1
ATOM 693 O O . PRO A 1 97 ? -3.073 10.700 -10.285 1.00 73.94 97 PRO A O 1
ATOM 696 N N . SER A 1 98 ? -2.039 11.034 -12.260 1.00 78.50 98 SER A N 1
ATOM 697 C CA . SER A 1 98 ? -3.215 10.776 -13.098 1.00 78.50 98 SER A CA 1
ATOM 698 C C . SER A 1 98 ? -3.392 9.294 -13.431 1.00 78.50 98 SER A C 1
ATOM 700 O O . SER A 1 98 ? -4.465 8.896 -13.886 1.00 78.50 98 SER A O 1
ATOM 702 N N . LEU A 1 99 ? -2.373 8.470 -13.163 1.00 81.06 99 LEU A N 1
ATOM 703 C CA . LEU A 1 99 ? -2.460 7.026 -13.282 1.00 81.06 99 LEU A CA 1
ATOM 704 C C . LEU A 1 99 ? -3.360 6.477 -12.173 1.00 81.06 99 LEU A C 1
ATOM 706 O O . LEU A 1 99 ? -2.954 6.326 -11.017 1.00 81.06 99 LEU A O 1
ATOM 710 N N . GLU A 1 100 ? -4.591 6.139 -12.541 1.00 81.19 100 GLU A N 1
ATOM 711 C CA . GLU A 1 100 ? -5.463 5.358 -11.677 1.00 81.19 100 GLU A CA 1
ATOM 712 C C . GLU A 1 100 ? -4.894 3.945 -11.551 1.00 81.19 100 GLU A C 1
ATOM 714 O O . GLU A 1 100 ? -4.767 3.204 -12.529 1.00 81.19 100 GLU A O 1
ATOM 719 N N . LEU A 1 101 ? -4.506 3.580 -10.327 1.00 81.88 101 LEU A N 1
ATOM 720 C CA . LEU A 1 101 ? -4.115 2.209 -10.042 1.00 81.88 101 LEU A CA 1
ATOM 721 C C . LEU A 1 101 ? -5.341 1.301 -10.207 1.00 81.88 101 LEU A C 1
ATOM 723 O O . LEU A 1 101 ? -6.423 1.677 -9.745 1.00 81.88 101 LEU A O 1
ATOM 727 N N . PRO A 1 102 ? -5.185 0.122 -10.834 1.00 83.75 102 PRO A N 1
ATOM 728 C CA . PRO A 1 102 ? -6.280 -0.824 -10.997 1.00 83.75 102 PRO A CA 1
ATOM 729 C C . PRO A 1 102 ? -6.916 -1.196 -9.655 1.00 83.75 102 PRO A C 1
ATOM 731 O O . PRO A 1 102 ? -6.246 -1.183 -8.615 1.00 83.75 102 PRO A O 1
ATOM 734 N N . ASP A 1 103 ? -8.198 -1.568 -9.696 1.00 79.75 103 ASP A N 1
ATOM 735 C CA . ASP A 1 103 ? -8.881 -2.160 -8.546 1.00 79.75 103 ASP A CA 1
ATOM 736 C C . ASP A 1 103 ? -8.051 -3.359 -8.037 1.00 79.75 103 ASP A C 1
ATOM 738 O O . ASP A 1 103 ? -7.687 -4.220 -8.841 1.00 79.75 103 ASP A O 1
ATOM 742 N N . PRO A 1 104 ? -7.731 -3.453 -6.732 1.00 79.44 104 PRO A N 1
ATOM 743 C CA . PRO A 1 104 ? -7.044 -4.612 -6.164 1.00 79.44 104 PRO A CA 1
ATOM 744 C C . PRO A 1 104 ? -7.713 -5.966 -6.463 1.00 79.44 104 PRO A C 1
ATOM 746 O O . PRO A 1 104 ? -7.046 -6.997 -6.400 1.00 79.44 104 PRO A O 1
ATOM 749 N N . ALA A 1 105 ? -9.017 -5.982 -6.765 1.00 75.25 105 ALA A N 1
ATOM 750 C CA . ALA A 1 105 ? -9.753 -7.170 -7.195 1.00 75.25 105 ALA A CA 1
ATOM 751 C C . ALA A 1 105 ? -9.634 -7.469 -8.707 1.00 75.25 105 ALA A C 1
ATOM 753 O O . ALA A 1 105 ? -9.948 -8.583 -9.131 1.00 75.25 105 ALA A O 1
ATOM 754 N N . ASP A 1 106 ? -9.174 -6.515 -9.522 1.00 84.88 106 ASP A N 1
ATOM 755 C CA . ASP A 1 106 ? -8.990 -6.652 -10.971 1.00 84.88 106 ASP A CA 1
ATOM 756 C C . ASP A 1 106 ? -7.581 -7.166 -11.309 1.00 84.88 106 ASP A C 1
ATOM 758 O O . ASP A 1 106 ? -6.674 -6.411 -11.672 1.00 84.88 106 ASP A O 1
ATOM 762 N N . CYS A 1 107 ? -7.398 -8.487 -11.203 1.00 87.06 107 CYS A N 1
ATOM 763 C CA . CYS A 1 107 ? -6.135 -9.148 -11.548 1.00 87.06 107 CYS A CA 1
ATOM 764 C C . CYS A 1 107 ? -5.637 -8.770 -12.957 1.00 87.06 107 CYS A C 1
ATOM 766 O O . CYS A 1 107 ? -4.456 -8.463 -13.130 1.00 87.06 107 CYS A O 1
ATOM 768 N N . ASP A 1 108 ? -6.514 -8.762 -13.964 1.00 89.38 108 ASP A N 1
ATOM 769 C CA . ASP A 1 108 ? -6.118 -8.478 -15.347 1.00 89.38 108 ASP A CA 1
ATOM 770 C C . ASP A 1 108 ? -5.710 -7.012 -15.526 1.00 89.38 108 ASP A C 1
ATOM 772 O O . ASP A 1 108 ? -4.753 -6.715 -16.246 1.00 89.38 108 ASP A O 1
ATOM 776 N N . GLY A 1 109 ? -6.393 -6.089 -14.846 1.00 90.88 109 GLY A N 1
ATOM 777 C CA . GLY A 1 109 ? -5.998 -4.685 -14.765 1.00 90.88 109 GLY A CA 1
ATOM 778 C C . GLY A 1 109 ? -4.605 -4.506 -14.167 1.00 90.88 109 GLY A C 1
ATOM 779 O O . GLY A 1 109 ? -3.776 -3.802 -14.749 1.00 90.88 109 GLY A O 1
ATOM 780 N N . ILE A 1 110 ? -4.314 -5.186 -13.055 1.00 90.94 110 ILE A N 1
ATOM 781 C CA . ILE A 1 110 ? -2.999 -5.153 -12.397 1.00 90.94 110 ILE A CA 1
ATOM 782 C C . ILE A 1 110 ? -1.909 -5.697 -13.317 1.00 90.94 110 ILE A C 1
ATOM 784 O O . ILE A 1 110 ? -0.875 -5.050 -13.494 1.00 90.94 110 ILE A O 1
ATOM 788 N N . ARG A 1 111 ? -2.137 -6.866 -13.924 1.00 92.06 111 ARG A N 1
ATOM 789 C CA . ARG A 1 111 ? -1.171 -7.505 -14.828 1.00 92.06 111 ARG A CA 1
ATOM 790 C C . ARG A 1 111 ? -0.855 -6.614 -16.024 1.00 92.06 111 ARG A C 1
ATOM 792 O O . ARG A 1 111 ? 0.319 -6.427 -16.332 1.00 92.06 111 ARG A O 1
ATOM 799 N N . ARG A 1 112 ? -1.874 -5.994 -16.627 1.00 91.50 112 ARG A N 1
ATOM 800 C CA . ARG A 1 112 ? -1.708 -5.055 -17.744 1.00 91.50 112 ARG A CA 1
ATOM 801 C C . ARG A 1 112 ? -0.937 -3.805 -17.330 1.00 91.50 112 ARG A C 1
ATOM 803 O O . ARG A 1 112 ? 0.043 -3.449 -17.974 1.00 91.50 112 ARG A O 1
ATOM 810 N N . ALA A 1 113 ? -1.314 -3.179 -16.213 1.00 90.88 113 ALA A N 1
ATOM 811 C CA . ALA A 1 113 ? -0.616 -2.000 -15.705 1.00 90.88 113 ALA A CA 1
ATOM 812 C C . ALA A 1 113 ? 0.852 -2.310 -15.359 1.00 90.88 113 ALA A C 1
ATOM 814 O O . ALA A 1 113 ? 1.745 -1.492 -15.590 1.00 90.88 113 ALA A O 1
ATOM 815 N N . TYR A 1 114 ? 1.128 -3.495 -14.818 1.00 92.31 114 TYR A N 1
ATOM 816 C CA . TYR A 1 114 ? 2.489 -3.934 -14.547 1.00 92.31 114 TYR A CA 1
ATOM 817 C C . TYR A 1 114 ? 3.279 -4.174 -15.843 1.00 92.31 114 TYR A C 1
ATOM 819 O O . TYR A 1 114 ? 4.393 -3.664 -15.979 1.00 92.31 114 TYR A O 1
ATOM 827 N N . ALA A 1 115 ? 2.690 -4.867 -16.821 1.00 91.19 115 ALA A N 1
ATOM 828 C CA . ALA A 1 115 ? 3.298 -5.109 -18.127 1.00 91.19 115 ALA A CA 1
ATOM 829 C C . ALA A 1 115 ? 3.605 -3.805 -18.881 1.00 91.19 115 ALA A C 1
ATOM 831 O O . ALA A 1 115 ? 4.705 -3.660 -19.413 1.00 91.19 115 ALA A O 1
ATOM 832 N N . ASP A 1 116 ? 2.705 -2.819 -18.839 1.00 90.44 116 ASP A N 1
ATOM 833 C CA . ASP A 1 116 ? 2.935 -1.482 -19.397 1.00 90.44 116 ASP A CA 1
ATOM 834 C C . ASP A 1 116 ? 4.149 -0.796 -18.747 1.00 90.44 116 ASP A C 1
ATOM 836 O O . ASP A 1 116 ? 4.957 -0.156 -19.422 1.00 90.44 116 ASP A O 1
ATOM 840 N N . GLY A 1 117 ? 4.302 -0.942 -17.426 1.00 90.62 117 GLY A N 1
ATOM 841 C CA . GLY A 1 117 ? 5.442 -0.400 -16.684 1.00 90.62 117 GLY A CA 1
ATOM 842 C C . GLY A 1 117 ? 6.760 -1.073 -17.067 1.00 90.62 117 GLY A C 1
ATOM 843 O O . GLY A 1 117 ? 7.763 -0.397 -17.298 1.00 90.62 117 GLY A O 1
ATOM 844 N N . LEU A 1 118 ? 6.748 -2.400 -17.195 1.00 91.31 118 LEU A N 1
ATOM 845 C CA . LEU A 1 118 ? 7.897 -3.173 -17.664 1.00 91.31 118 LEU A CA 1
ATOM 846 C C . LEU A 1 118 ? 8.272 -2.829 -19.112 1.00 91.31 118 LEU A C 1
ATOM 848 O O . LEU A 1 118 ? 9.459 -2.733 -19.423 1.00 91.31 118 LEU A O 1
ATOM 852 N N . ALA A 1 119 ? 7.289 -2.614 -19.990 1.00 89.62 119 ALA A N 1
ATOM 853 C CA . ALA A 1 119 ? 7.530 -2.221 -21.376 1.00 89.62 119 ALA A CA 1
ATOM 854 C C . ALA A 1 119 ? 8.273 -0.879 -21.454 1.00 89.62 119 ALA A C 1
ATOM 856 O O . ALA A 1 119 ? 9.202 -0.735 -22.245 1.00 89.62 119 ALA A O 1
ATOM 857 N N . GLN A 1 120 ? 7.936 0.072 -20.578 1.00 88.75 120 GLN A N 1
ATOM 858 C CA . GLN A 1 120 ? 8.636 1.356 -20.481 1.00 88.75 120 GLN A CA 1
ATOM 859 C C . GLN A 1 120 ? 10.044 1.240 -19.869 1.00 88.75 120 GLN A C 1
ATOM 861 O O . GLN A 1 120 ? 10.927 2.028 -20.212 1.00 88.75 120 GLN A O 1
ATOM 866 N N . ALA A 1 121 ? 10.265 0.260 -18.986 1.00 88.81 121 ALA A N 1
ATOM 867 C CA . ALA A 1 121 ? 11.542 -0.002 -18.317 1.00 88.81 121 ALA A CA 1
ATOM 868 C C . ALA A 1 121 ? 12.485 -0.952 -19.084 1.00 88.81 121 ALA A C 1
ATOM 870 O O . ALA A 1 121 ? 13.550 -1.295 -18.565 1.00 88.81 121 ALA A O 1
ATOM 871 N N . SER A 1 122 ? 12.114 -1.407 -20.285 1.00 85.25 122 SER A N 1
ATOM 872 C CA . SER A 1 122 ? 12.858 -2.413 -21.051 1.00 85.25 122 SER A CA 1
ATOM 873 C C . SER A 1 122 ? 13.400 -1.864 -22.370 1.00 85.25 122 SER A C 1
ATOM 875 O O . SER A 1 122 ? 12.791 -1.020 -23.015 1.00 85.25 122 SER A O 1
ATOM 877 N N . ILE A 1 123 ? 14.549 -2.398 -22.791 1.00 67.94 123 ILE A N 1
ATOM 878 C CA . ILE A 1 123 ? 15.236 -2.052 -24.046 1.00 67.94 123 ILE A CA 1
ATOM 879 C C . ILE A 1 123 ? 14.746 -2.937 -25.218 1.00 67.94 123 ILE A C 1
ATOM 881 O O . ILE A 1 123 ? 15.096 -2.702 -26.370 1.00 67.94 123 ILE A O 1
ATOM 885 N N . GLN A 1 124 ? 13.960 -3.995 -24.954 1.00 64.44 124 GLN A N 1
ATOM 886 C CA . GLN A 1 124 ? 13.577 -4.985 -25.980 1.00 64.44 124 GLN A CA 1
ATOM 887 C C . GLN A 1 124 ? 12.113 -5.452 -25.925 1.00 64.44 124 GLN A C 1
ATOM 889 O O . GLN A 1 124 ? 11.783 -6.490 -26.491 1.00 64.44 124 GLN A O 1
ATOM 894 N N . GLY A 1 125 ? 11.218 -4.715 -25.258 1.00 56.84 125 GLY A N 1
ATOM 895 C CA . GLY A 1 125 ? 9.767 -4.957 -25.336 1.00 56.84 125 GLY A CA 1
ATOM 896 C C . GLY A 1 125 ? 9.263 -6.305 -24.792 1.00 56.84 125 GLY A C 1
ATOM 897 O O . GLY A 1 125 ? 8.072 -6.579 -24.867 1.00 56.84 125 GLY A O 1
ATOM 898 N N . ALA A 1 126 ? 10.125 -7.147 -24.220 1.00 52.38 126 ALA A N 1
ATOM 899 C CA . ALA A 1 126 ? 9.745 -8.443 -23.665 1.00 52.38 126 ALA A CA 1
ATOM 900 C C . ALA A 1 126 ? 9.343 -8.318 -22.189 1.00 52.38 126 ALA A C 1
ATOM 902 O O . ALA A 1 126 ? 9.970 -8.891 -21.304 1.00 52.38 126 ALA A O 1
ATOM 903 N N . ALA A 1 127 ? 8.304 -7.536 -21.921 1.00 58.75 127 ALA A N 1
ATOM 904 C CA . ALA A 1 127 ? 7.542 -7.692 -20.695 1.00 58.75 127 ALA A CA 1
ATOM 905 C C . ALA A 1 127 ? 6.494 -8.774 -20.963 1.00 58.75 127 ALA A C 1
ATOM 907 O O . ALA A 1 127 ? 5.460 -8.480 -21.557 1.00 58.75 127 ALA A O 1
ATOM 908 N N . SER A 1 128 ? 6.763 -10.037 -20.621 1.00 61.31 128 SER A N 1
ATOM 909 C CA . SER A 1 128 ? 5.688 -11.027 -20.695 1.00 61.31 128 SER A CA 1
ATOM 910 C C . SER A 1 128 ? 4.756 -10.837 -19.498 1.00 61.31 128 SER A C 1
ATOM 912 O O . SER A 1 128 ? 5.185 -10.836 -18.342 1.00 61.31 128 SER A O 1
ATOM 914 N N . GLU A 1 129 ? 3.457 -10.710 -19.777 1.00 63.03 129 GLU A N 1
ATOM 915 C CA . GLU A 1 129 ? 2.388 -10.768 -18.766 1.00 63.03 129 GLU A CA 1
ATOM 916 C C . GLU A 1 129 ? 2.414 -12.095 -17.982 1.00 63.03 129 GLU A C 1
ATOM 918 O O . GLU A 1 129 ? 1.795 -12.220 -16.924 1.00 63.03 129 GLU A O 1
ATOM 923 N N . ASP A 1 130 ? 3.143 -13.091 -18.492 1.00 65.94 130 ASP A N 1
ATOM 924 C CA . ASP A 1 130 ? 3.311 -14.424 -17.914 1.00 65.94 130 ASP A CA 1
ATOM 925 C C . ASP A 1 130 ? 4.114 -14.428 -16.602 1.00 65.94 130 ASP A C 1
ATOM 927 O O . ASP A 1 130 ? 4.143 -15.442 -15.910 1.00 65.94 130 ASP A O 1
ATOM 931 N N . GLY A 1 131 ? 4.776 -13.319 -16.249 1.00 74.62 131 GLY A N 1
ATOM 932 C CA . GLY A 1 131 ? 5.592 -13.225 -15.035 1.00 74.62 131 GLY A CA 1
ATOM 933 C C . GLY A 1 131 ? 4.823 -12.923 -13.743 1.00 74.62 131 GLY A C 1
ATOM 934 O O . GLY A 1 131 ? 5.412 -13.032 -12.670 1.00 74.62 131 GLY A O 1
ATOM 935 N N . LEU A 1 132 ? 3.550 -12.523 -13.829 1.00 89.06 132 LEU A N 1
ATOM 936 C CA . LEU A 1 132 ? 2.726 -12.156 -12.674 1.00 89.06 132 LEU A CA 1
ATOM 937 C C . LEU A 1 132 ? 1.391 -12.904 -12.734 1.00 89.06 132 LEU A C 1
ATOM 939 O O . LEU A 1 132 ? 0.517 -12.548 -13.524 1.00 89.06 132 LEU A O 1
ATOM 943 N N . ASP A 1 133 ? 1.243 -13.951 -11.923 1.00 89.56 133 ASP A N 1
ATOM 944 C CA . ASP A 1 133 ? -0.043 -14.629 -11.741 1.00 89.56 133 ASP A CA 1
ATOM 945 C C . ASP A 1 133 ? -0.997 -13.804 -10.855 1.00 89.56 133 ASP A C 1
ATOM 947 O O . ASP A 1 133 ? -0.626 -12.758 -10.318 1.00 89.56 133 ASP A O 1
ATOM 951 N N . CYS A 1 134 ? -2.254 -14.239 -10.724 1.00 85.19 134 CYS A N 1
ATOM 952 C CA . CYS A 1 134 ? -3.248 -13.479 -9.962 1.00 85.19 134 CYS A CA 1
ATOM 953 C C . CYS A 1 134 ? -3.001 -13.455 -8.452 1.00 85.19 134 CYS A C 1
ATOM 955 O O . CYS A 1 134 ? -3.430 -12.502 -7.802 1.00 85.19 134 CYS A O 1
ATOM 957 N N . ASP A 1 135 ? -2.310 -14.449 -7.895 1.00 81.19 135 ASP A N 1
ATOM 958 C CA . ASP A 1 135 ? -1.974 -14.450 -6.472 1.00 81.19 135 ASP A CA 1
ATOM 959 C C . ASP A 1 135 ? -0.880 -13.407 -6.203 1.00 81.19 135 ASP A C 1
ATOM 961 O O . ASP A 1 135 ? -1.025 -12.566 -5.314 1.00 81.19 135 ASP A O 1
ATOM 965 N N . ALA A 1 136 ? 0.155 -13.372 -7.045 1.00 85.75 136 ALA A N 1
ATOM 966 C CA . ALA A 1 136 ? 1.212 -12.370 -6.999 1.00 85.75 136 ALA A CA 1
ATOM 967 C C . ALA A 1 136 ? 0.703 -10.963 -7.354 1.00 85.75 136 ALA A C 1
ATOM 969 O O . ALA A 1 136 ? 1.159 -9.984 -6.769 1.00 85.75 136 ALA A O 1
ATOM 970 N N . ALA A 1 137 ? -0.257 -10.833 -8.275 1.00 87.19 137 ALA A N 1
ATOM 971 C CA . ALA A 1 137 ? -0.907 -9.558 -8.585 1.00 87.19 137 ALA A CA 1
ATOM 972 C C . ALA A 1 137 ? -1.717 -9.032 -7.393 1.00 87.19 137 ALA A C 1
ATOM 974 O O . ALA A 1 137 ? -1.620 -7.851 -7.055 1.00 87.19 137 ALA A O 1
ATOM 975 N N . ALA A 1 138 ? -2.472 -9.908 -6.725 1.00 81.38 138 ALA A N 1
ATOM 976 C CA . ALA A 1 138 ? -3.199 -9.554 -5.514 1.00 81.38 138 ALA A CA 1
ATOM 977 C C . ALA A 1 138 ? -2.240 -9.140 -4.388 1.00 81.38 138 ALA A C 1
ATOM 979 O O . ALA A 1 138 ? -2.502 -8.152 -3.707 1.00 81.38 138 ALA A O 1
ATOM 980 N N . GLU A 1 139 ? -1.119 -9.847 -4.215 1.00 81.88 139 GLU A N 1
ATOM 981 C CA . GLU A 1 139 ? -0.079 -9.498 -3.241 1.00 81.88 139 GLU A CA 1
ATOM 982 C C . GLU A 1 139 ? 0.620 -8.174 -3.583 1.00 81.88 139 GLU A C 1
ATOM 984 O O . GLU A 1 139 ? 0.799 -7.325 -2.710 1.00 81.88 139 GLU A O 1
ATOM 989 N N . ALA A 1 140 ? 0.934 -7.941 -4.856 1.00 85.56 140 ALA A N 1
ATOM 990 C CA . ALA A 1 140 ? 1.463 -6.671 -5.335 1.00 85.56 140 ALA A CA 1
ATOM 991 C C . ALA A 1 140 ? 0.506 -5.522 -5.000 1.00 85.56 140 ALA A C 1
ATOM 993 O O . ALA A 1 140 ? 0.943 -4.484 -4.494 1.00 85.56 140 ALA A O 1
ATOM 994 N N . ALA A 1 141 ? -0.803 -5.737 -5.189 1.00 83.38 141 ALA A N 1
ATOM 995 C CA . ALA A 1 141 ? -1.818 -4.757 -4.838 1.00 83.38 141 ALA A CA 1
ATOM 996 C C . ALA A 1 141 ? -1.795 -4.382 -3.363 1.00 83.38 141 ALA A C 1
ATOM 998 O O . ALA A 1 141 ? -2.022 -3.214 -3.045 1.00 83.38 141 ALA A O 1
ATOM 999 N N . LEU A 1 142 ? -1.433 -5.306 -2.466 1.00 69.81 142 LEU A N 1
ATOM 1000 C CA . LEU A 1 142 ? -1.255 -5.024 -1.034 1.00 69.81 142 LEU A CA 1
ATOM 1001 C C . LEU A 1 142 ? -0.196 -3.948 -0.774 1.00 69.81 142 LEU A C 1
ATOM 1003 O O . LEU A 1 142 ? -0.319 -3.186 0.183 1.00 69.81 142 LEU A O 1
ATOM 1007 N N . LEU A 1 143 ? 0.833 -3.861 -1.619 1.00 73.06 143 LEU A N 1
ATOM 1008 C CA . LEU A 1 143 ? 1.953 -2.946 -1.414 1.00 73.06 143 LEU A CA 1
ATOM 1009 C C . LEU A 1 143 ? 1.577 -1.482 -1.694 1.00 73.06 143 LEU A C 1
ATOM 1011 O O . LEU A 1 143 ? 1.967 -0.616 -0.913 1.00 73.06 143 LEU A O 1
ATOM 1015 N N . TRP A 1 144 ? 0.800 -1.171 -2.745 1.00 68.25 144 TRP A N 1
ATOM 1016 C CA . TRP A 1 144 ? 0.344 0.216 -3.000 1.00 68.25 144 TRP A CA 1
ATOM 1017 C C . TRP A 1 144 ? -0.970 0.570 -2.312 1.00 68.25 144 TRP A C 1
ATOM 1019 O O . TRP A 1 144 ? -1.231 1.734 -2.005 1.00 68.25 144 TRP A O 1
ATOM 1029 N N . SER A 1 145 ? -1.803 -0.428 -2.038 1.00 61.03 145 SER A N 1
ATOM 1030 C CA . SER A 1 145 ? -3.011 -0.255 -1.230 1.00 61.03 145 SER A CA 1
ATOM 1031 C C . SER A 1 145 ? -2.708 -0.073 0.263 1.00 61.03 145 SER A C 1
ATOM 1033 O O . SER A 1 145 ? -3.614 0.271 1.022 1.00 61.03 145 SER A O 1
ATOM 1035 N N . ALA A 1 146 ? -1.445 -0.211 0.688 1.00 50.75 146 ALA A N 1
ATOM 1036 C CA . ALA A 1 146 ? -0.988 0.061 2.052 1.00 50.75 146 ALA A CA 1
ATOM 1037 C C . ALA A 1 146 ? -1.271 1.504 2.534 1.00 50.75 146 ALA A C 1
ATOM 1039 O O . ALA A 1 146 ? -1.123 1.783 3.722 1.00 50.75 146 ALA A O 1
ATOM 1040 N N . GLY A 1 147 ? -1.725 2.403 1.647 1.00 48.31 147 GLY A N 1
ATOM 1041 C CA . GLY A 1 147 ? -2.303 3.705 1.999 1.00 48.31 147 GLY A CA 1
ATOM 1042 C C . GLY A 1 147 ? -3.793 3.896 1.669 1.00 48.31 147 GLY A C 1
ATOM 1043 O O . GLY A 1 147 ? -4.277 5.013 1.819 1.00 48.31 147 GLY A O 1
ATOM 1044 N N . ARG A 1 148 ? -4.525 2.882 1.178 1.00 44.03 148 ARG A N 1
ATOM 1045 C CA . ARG A 1 148 ? -5.907 3.049 0.671 1.00 44.03 148 ARG A CA 1
ATOM 1046 C C . ARG A 1 148 ? -6.955 2.006 1.083 1.00 44.03 148 ARG A C 1
ATOM 1048 O O . ARG A 1 148 ? -8.115 2.212 0.738 1.00 44.03 148 ARG A O 1
ATOM 1055 N N . SER A 1 149 ? -6.648 0.960 1.854 1.00 52.53 149 SER A N 1
ATOM 1056 C CA . SER A 1 149 ? -7.733 0.092 2.347 1.00 52.53 149 SER A CA 1
ATOM 1057 C C . SER A 1 149 ? -7.417 -0.699 3.615 1.00 52.53 149 SER A C 1
ATOM 1059 O O . SER A 1 149 ? -6.800 -1.763 3.563 1.00 52.53 149 SER A O 1
ATOM 1061 N N . ASP A 1 150 ? -7.941 -0.230 4.751 1.00 57.97 150 ASP A N 1
ATOM 1062 C CA . ASP A 1 150 ? -7.869 -0.903 6.060 1.00 57.97 150 ASP A CA 1
AT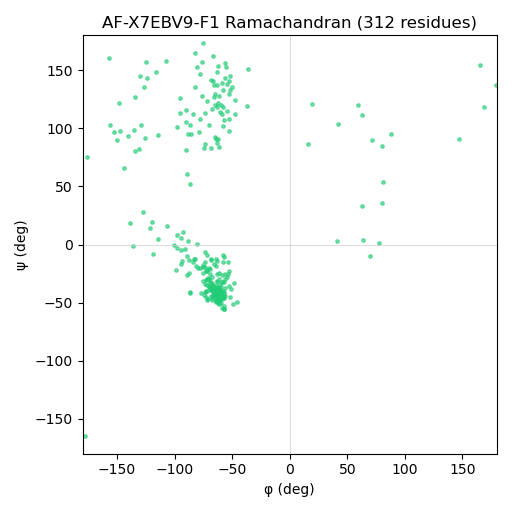OM 1063 C C . ASP A 1 150 ? -8.384 -2.354 6.027 1.00 57.97 150 ASP A C 1
ATOM 1065 O O . ASP A 1 150 ? -7.917 -3.205 6.784 1.00 57.97 150 ASP A O 1
ATOM 1069 N N . TRP A 1 151 ? -9.265 -2.680 5.073 1.00 63.34 151 TRP A N 1
ATOM 1070 C CA . TRP A 1 151 ? -9.830 -4.016 4.888 1.00 63.34 151 TRP A CA 1
ATOM 1071 C C . TRP A 1 151 ? -8.829 -5.078 4.394 1.00 63.34 151 TRP A C 1
ATOM 1073 O O . TRP A 1 151 ? -9.050 -6.267 4.615 1.00 63.34 151 TRP A O 1
ATOM 1083 N N . LEU A 1 152 ? -7.699 -4.714 3.776 1.00 61.09 152 LEU A N 1
ATOM 1084 C CA . LEU A 1 152 ? -6.744 -5.709 3.253 1.00 61.09 152 LEU A CA 1
ATOM 1085 C C . LEU A 1 152 ? -5.967 -6.456 4.341 1.00 61.09 152 LEU A C 1
ATOM 1087 O O . LEU A 1 152 ? -5.553 -7.597 4.139 1.00 61.09 152 LEU A O 1
ATOM 1091 N N . ARG A 1 153 ? -5.857 -5.868 5.535 1.00 72.69 153 ARG A N 1
ATOM 1092 C CA . ARG A 1 153 ? -5.309 -6.523 6.739 1.00 72.69 153 ARG A CA 1
ATOM 1093 C C . ARG A 1 153 ? -6.158 -7.701 7.210 1.00 72.69 153 ARG A C 1
ATOM 1095 O O . ARG A 1 153 ? -5.728 -8.467 8.066 1.00 72.69 153 ARG A O 1
ATOM 1102 N N . CYS A 1 154 ? -7.365 -7.811 6.668 1.00 84.12 154 CYS A N 1
ATOM 1103 C CA . CYS A 1 154 ? -8.319 -8.861 6.960 1.00 84.12 154 CYS A CA 1
ATOM 1104 C C . CYS A 1 154 ? -8.232 -10.022 5.958 1.00 84.12 154 CYS A C 1
ATOM 1106 O O . CYS A 1 154 ? -9.053 -10.933 6.020 1.00 84.12 154 CYS A O 1
ATOM 1108 N N . ARG A 1 155 ? -7.257 -10.010 5.034 1.00 81.31 155 ARG A N 1
ATOM 1109 C CA . ARG A 1 155 ? -6.922 -11.144 4.159 1.00 81.31 155 ARG A CA 1
ATOM 1110 C C . ARG A 1 155 ? -6.021 -12.150 4.882 1.00 81.31 155 ARG A C 1
ATOM 1112 O O . ARG A 1 155 ? -5.377 -11.850 5.878 1.00 81.31 155 ARG A O 1
ATOM 1119 N N . ASN A 1 156 ? -5.918 -13.348 4.309 1.00 81.56 156 ASN A N 1
ATOM 1120 C CA . ASN A 1 156 ? -5.221 -14.508 4.874 1.00 81.56 156 ASN A CA 1
ATOM 1121 C C . ASN A 1 156 ? -5.813 -15.012 6.201 1.00 81.56 156 ASN A C 1
ATOM 1123 O O . ASN A 1 156 ? -5.088 -15.548 7.047 1.00 81.56 156 ASN A O 1
ATOM 1127 N N . TYR A 1 157 ? -7.136 -14.897 6.359 1.00 87.94 157 TYR A N 1
ATOM 1128 C CA . TYR A 1 157 ? -7.867 -15.541 7.443 1.00 87.94 157 TYR A CA 1
ATOM 1129 C C . TYR A 1 157 ? -7.531 -17.035 7.504 1.00 87.94 157 TYR A C 1
ATOM 1131 O O . TYR A 1 157 ? -7.544 -17.743 6.497 1.00 87.94 157 TYR A O 1
ATOM 1139 N N . LYS A 1 158 ? -7.241 -17.510 8.716 1.00 87.88 158 LYS A N 1
ATOM 1140 C CA . LYS A 1 158 ? -7.126 -18.932 9.039 1.00 87.88 158 LYS A CA 1
ATOM 1141 C C . LYS A 1 158 ? -7.879 -19.167 10.331 1.00 87.88 158 LYS A C 1
ATOM 1143 O O . LYS A 1 158 ? -7.548 -18.532 11.337 1.00 87.88 158 LYS A O 1
ATOM 1148 N N . GLN A 1 159 ? -8.808 -20.120 10.345 1.00 90.25 159 GLN A N 1
ATOM 1149 C CA . GLN A 1 159 ? -9.602 -20.431 11.537 1.00 90.25 159 GLN A CA 1
ATOM 1150 C C . GLN A 1 159 ? -8.736 -20.663 12.794 1.00 90.25 159 GLN A C 1
ATOM 1152 O O . GLN A 1 159 ? -9.075 -20.214 13.888 1.00 90.25 159 GLN A O 1
ATOM 1157 N N . ALA A 1 160 ? -7.578 -21.318 12.646 1.00 90.69 160 ALA A N 1
ATOM 1158 C CA . ALA A 1 160 ? -6.658 -21.595 13.754 1.00 90.69 160 ALA A CA 1
ATOM 1159 C C . ALA A 1 160 ? -6.102 -20.330 14.443 1.00 90.69 160 ALA A C 1
ATOM 1161 O O . ALA A 1 160 ? -5.746 -20.389 15.618 1.00 90.69 160 ALA A O 1
ATOM 1162 N N . ASN A 1 161 ? -6.065 -19.192 13.739 1.00 88.38 161 ASN A N 1
ATOM 1163 C CA . ASN A 1 161 ? -5.468 -17.934 14.196 1.00 88.38 161 ASN A CA 1
ATOM 1164 C C . ASN A 1 161 ? -6.486 -16.783 14.263 1.00 88.38 161 ASN A C 1
ATOM 1166 O O . ASN A 1 161 ? -6.092 -15.618 14.298 1.00 88.38 161 ASN A O 1
ATOM 1170 N N . GLU A 1 162 ? -7.782 -17.098 14.303 1.00 91.44 162 GLU A N 1
ATOM 1171 C CA . GLU A 1 162 ? -8.894 -16.142 14.223 1.00 91.44 162 GLU A CA 1
ATOM 1172 C C . GLU A 1 162 ? -8.710 -14.910 15.122 1.00 91.44 162 GLU A C 1
ATOM 1174 O O . GLU A 1 162 ? -8.820 -13.790 14.640 1.00 91.44 162 GLU A O 1
ATOM 1179 N N . ALA A 1 163 ? -8.381 -15.095 16.405 1.00 87.69 163 ALA A N 1
ATOM 1180 C CA . ALA A 1 163 ? -8.255 -13.983 17.349 1.00 87.69 163 ALA A CA 1
ATOM 1181 C C . ALA A 1 163 ? -7.086 -13.040 17.014 1.00 87.69 163 ALA A C 1
ATOM 1183 O O . ALA A 1 163 ? -7.238 -11.823 17.069 1.00 87.69 163 ALA A O 1
ATOM 1184 N N . SER A 1 164 ? -5.929 -13.598 16.646 1.00 85.44 164 SER A N 1
ATOM 1185 C CA . SER A 1 164 ? -4.755 -12.801 16.268 1.00 85.44 164 SER A CA 1
ATOM 1186 C C . SER A 1 164 ? -4.973 -12.095 14.932 1.00 85.44 164 SER A C 1
ATOM 1188 O O . SER A 1 164 ? -4.525 -10.966 14.749 1.00 85.44 164 SER A O 1
ATOM 1190 N N . HIS A 1 165 ? -5.672 -12.752 14.006 1.00 91.31 165 HIS A N 1
ATOM 1191 C CA . HIS A 1 165 ? -6.037 -12.162 12.729 1.00 91.31 165 HIS A CA 1
ATOM 1192 C C . HIS A 1 165 ? -7.046 -11.026 12.918 1.00 91.31 165 HIS A C 1
ATOM 1194 O O . HIS A 1 165 ? -6.815 -9.937 12.412 1.00 91.31 165 HIS A O 1
ATOM 1200 N N . ALA A 1 166 ? -8.110 -11.234 13.699 1.00 92.06 166 ALA A N 1
ATOM 1201 C CA . ALA A 1 166 ? -9.099 -10.202 14.012 1.00 92.06 166 ALA A CA 1
ATOM 1202 C C . ALA A 1 166 ? -8.459 -8.968 14.651 1.00 92.06 166 ALA A C 1
ATOM 1204 O O . ALA A 1 166 ? -8.780 -7.845 14.275 1.00 92.06 166 ALA A O 1
ATOM 1205 N N . PHE A 1 167 ? -7.502 -9.183 15.556 1.00 87.31 167 PHE A N 1
ATOM 1206 C CA . PHE A 1 167 ? -6.717 -8.101 16.132 1.00 87.31 167 PHE A CA 1
ATOM 1207 C C . PHE A 1 167 ? -5.967 -7.312 15.055 1.00 87.31 167 PHE A C 1
ATOM 1209 O O . PHE A 1 167 ? -6.156 -6.108 14.953 1.00 87.31 167 PHE A O 1
ATOM 1216 N N . SER A 1 168 ? -5.166 -7.981 14.218 1.00 81.44 168 SER A N 1
ATOM 1217 C CA . SER A 1 168 ? -4.391 -7.325 13.152 1.00 81.44 168 SER A CA 1
ATOM 1218 C C . SER A 1 168 ? -5.270 -6.640 12.099 1.00 81.44 168 SER A C 1
ATOM 1220 O O . SER A 1 168 ? -4.921 -5.567 11.611 1.00 81.44 168 SER A O 1
ATOM 1222 N N . CYS A 1 169 ? -6.397 -7.263 11.756 1.00 87.25 169 CYS A N 1
ATOM 1223 C CA . CYS A 1 169 ? -7.390 -6.768 10.810 1.00 87.25 169 CYS A CA 1
ATOM 1224 C C . CYS A 1 169 ? -8.010 -5.455 11.296 1.00 87.25 169 CYS A C 1
ATOM 1226 O O . CYS A 1 169 ? -8.033 -4.480 10.555 1.00 87.25 169 CYS A O 1
ATOM 1228 N N . LEU A 1 170 ? -8.444 -5.404 12.559 1.00 88.06 170 LEU A N 1
ATOM 1229 C CA . LEU A 1 170 ? -9.144 -4.246 13.120 1.00 88.06 170 LEU A CA 1
ATOM 1230 C C . LEU A 1 170 ? -8.214 -3.215 13.780 1.00 88.06 170 LEU A C 1
ATOM 1232 O O . LEU A 1 170 ? -8.668 -2.169 14.225 1.00 88.06 170 LEU A O 1
ATOM 1236 N N . PHE A 1 171 ? -6.911 -3.484 13.858 1.00 76.31 171 PHE A N 1
ATOM 1237 C CA . PHE A 1 171 ? -5.953 -2.751 14.695 1.00 76.31 171 PHE A CA 1
ATOM 1238 C C . PHE A 1 171 ? -5.905 -1.224 14.493 1.00 76.31 171 PHE A C 1
ATOM 1240 O O . PHE A 1 171 ? -5.524 -0.481 15.402 1.00 76.31 171 PHE A O 1
ATOM 1247 N N . HIS A 1 172 ? -6.239 -0.741 13.298 1.00 69.94 172 HIS A N 1
ATOM 1248 C CA . HIS A 1 172 ? -6.265 0.688 12.966 1.00 69.94 172 HIS A CA 1
ATOM 1249 C C . HIS A 1 172 ? -7.632 1.166 12.504 1.00 69.94 172 HIS A C 1
ATOM 1251 O O . HIS A 1 172 ? -7.738 2.265 11.975 1.00 69.94 172 HIS A O 1
ATOM 1257 N N . ASP A 1 173 ? -8.662 0.357 12.721 1.00 80.62 173 ASP A N 1
ATOM 1258 C CA . ASP A 1 173 ? -9.996 0.704 12.289 1.00 80.62 173 ASP A CA 1
ATOM 1259 C C . ASP A 1 173 ? -10.571 1.792 13.199 1.00 80.62 173 ASP A C 1
ATOM 1261 O O . ASP A 1 173 ? -10.810 1.576 14.392 1.00 80.62 173 ASP A O 1
ATOM 1265 N N . ASP A 1 174 ? -10.773 2.978 12.632 1.00 77.69 174 ASP A N 1
ATOM 1266 C CA . ASP A 1 174 ? -11.336 4.111 13.356 1.00 77.69 174 ASP A CA 1
ATOM 1267 C C . ASP A 1 174 ? -12.795 3.850 13.778 1.00 77.69 174 ASP A C 1
ATOM 1269 O O . ASP A 1 174 ? -13.283 4.500 14.699 1.00 77.69 174 ASP A O 1
ATOM 1273 N N . GLU A 1 175 ? -13.504 2.872 13.201 1.00 84.50 175 GLU A N 1
ATOM 1274 C CA . GLU A 1 175 ? -14.862 2.529 13.638 1.00 84.50 175 GLU A CA 1
ATOM 1275 C C . GLU A 1 175 ? -14.894 1.791 14.978 1.00 84.50 175 GLU A C 1
ATOM 1277 O O . GLU A 1 175 ? -15.914 1.850 15.671 1.00 84.50 175 GLU A O 1
ATOM 1282 N N . LEU A 1 176 ? -13.777 1.193 15.422 1.00 86.50 176 LEU A N 1
ATOM 1283 C CA . LEU A 1 176 ? -13.684 0.598 16.761 1.00 86.50 176 LEU A CA 1
ATOM 1284 C C . LEU A 1 176 ? -14.018 1.610 17.866 1.00 86.50 176 LEU A C 1
ATOM 1286 O O . LEU A 1 176 ? -14.543 1.227 18.911 1.00 86.50 176 LEU A O 1
ATOM 1290 N N . VAL A 1 177 ? -13.756 2.903 17.640 1.00 81.06 177 VAL A N 1
ATOM 1291 C CA . VAL A 1 177 ? -14.006 3.965 18.632 1.00 81.06 177 VAL A CA 1
ATOM 1292 C C . VAL A 1 177 ? -15.492 4.253 18.823 1.00 81.06 177 VAL A C 1
ATOM 1294 O O . VAL A 1 177 ? -15.887 4.796 19.853 1.00 81.06 177 VAL A O 1
ATOM 1297 N N . ASN A 1 178 ? -16.308 3.893 17.832 1.00 85.88 178 ASN A N 1
ATOM 1298 C CA . ASN A 1 178 ? -17.738 4.176 17.794 1.00 85.88 178 ASN A CA 1
ATOM 1299 C C . ASN A 1 178 ? -18.579 3.014 18.345 1.00 85.88 178 ASN A C 1
ATOM 1301 O O . ASN A 1 178 ? -19.799 3.135 18.465 1.00 85.88 178 ASN A O 1
ATOM 1305 N N . ILE A 1 179 ? -17.946 1.891 18.693 1.00 89.69 179 ILE A N 1
ATOM 1306 C CA . ILE A 1 179 ? -18.629 0.730 19.262 1.00 89.69 179 ILE A CA 1
ATOM 1307 C C . ILE A 1 179 ? -19.067 1.047 20.699 1.00 89.69 179 ILE A C 1
ATOM 1309 O O . ILE A 1 179 ? -18.236 1.364 21.551 1.00 89.69 179 ILE A O 1
ATOM 1313 N N . ASP A 1 180 ? -20.371 0.917 20.993 1.00 87.88 180 ASP A N 1
ATOM 1314 C CA . ASP A 1 180 ? -20.895 1.048 22.363 1.00 87.88 180 ASP A CA 1
ATOM 1315 C C . ASP A 1 180 ? -20.236 -0.016 23.263 1.00 87.88 180 ASP A C 1
ATOM 1317 O O . ASP A 1 180 ? -20.434 -1.213 23.020 1.00 87.88 180 ASP A O 1
ATOM 1321 N N . PRO A 1 181 ? -19.509 0.371 24.331 1.00 85.81 181 PRO A N 1
ATOM 1322 C CA . PRO A 1 181 ? -18.870 -0.577 25.243 1.00 85.81 181 PRO A CA 1
ATOM 1323 C C . PRO A 1 181 ? -19.843 -1.582 25.876 1.00 85.81 181 PRO A C 1
ATOM 1325 O O . PRO A 1 181 ? -19.450 -2.691 26.223 1.00 85.81 181 PRO A O 1
ATOM 1328 N N . ARG A 1 182 ? -21.134 -1.238 25.999 1.00 86.69 182 ARG A N 1
ATOM 1329 C CA . ARG A 1 182 ? -22.179 -2.144 26.515 1.00 86.69 182 ARG A CA 1
ATOM 1330 C C . ARG A 1 182 ? -22.568 -3.238 25.519 1.00 86.69 182 ARG A C 1
ATOM 1332 O O . ARG A 1 182 ? -23.210 -4.207 25.914 1.00 86.69 182 ARG A O 1
ATOM 1339 N N . ASN A 1 183 ? -22.191 -3.084 24.251 1.00 90.75 183 ASN A N 1
ATOM 1340 C CA . ASN A 1 183 ? -22.422 -4.040 23.172 1.00 90.75 183 ASN A CA 1
ATOM 1341 C C . ASN A 1 183 ? -21.121 -4.394 22.423 1.00 90.75 183 ASN A C 1
ATOM 1343 O O . ASN A 1 183 ? -21.152 -4.738 21.239 1.00 90.75 183 ASN A O 1
ATOM 1347 N N . ALA A 1 184 ? -19.980 -4.318 23.120 1.00 88.69 184 ALA A N 1
ATOM 1348 C CA . ALA A 1 184 ? -18.639 -4.504 22.567 1.00 88.69 184 ALA A CA 1
ATOM 1349 C C . ALA A 1 184 ? -18.516 -5.781 21.727 1.00 88.69 184 ALA A C 1
ATOM 1351 O O . ALA A 1 184 ? -18.121 -5.734 20.563 1.00 88.69 184 ALA A O 1
ATOM 1352 N N . CYS A 1 185 ? -18.940 -6.918 22.289 1.00 94.56 185 CYS A N 1
ATOM 1353 C CA . CYS A 1 185 ? -18.831 -8.199 21.605 1.00 94.56 185 CYS A CA 1
ATOM 1354 C C . CYS A 1 185 ? -19.584 -8.231 20.263 1.00 94.56 185 CYS A C 1
ATOM 1356 O O . CYS A 1 185 ? -19.035 -8.714 19.274 1.00 94.56 185 CYS A O 1
ATOM 1358 N N . ALA A 1 186 ? -20.824 -7.737 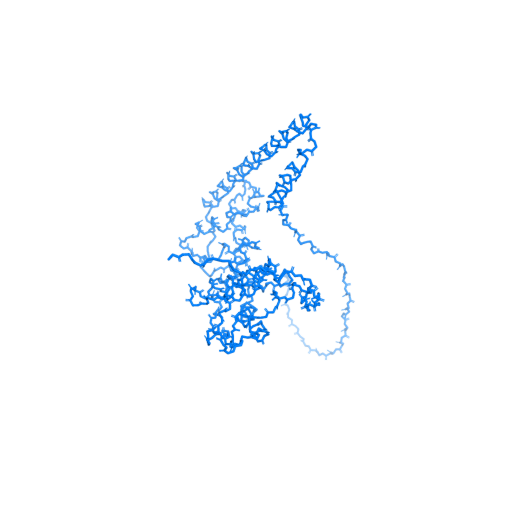20.202 1.00 95.69 186 ALA A N 1
ATOM 1359 C CA . ALA A 1 186 ? -21.587 -7.759 18.954 1.00 95.69 186 ALA A CA 1
ATOM 1360 C C . ALA A 1 186 ? -21.053 -6.733 17.945 1.00 95.69 186 ALA A C 1
ATOM 1362 O O . ALA A 1 186 ? -20.946 -7.051 16.764 1.00 95.69 186 ALA A O 1
ATOM 1363 N N . GLY A 1 187 ? -20.669 -5.539 18.413 1.00 95.12 187 GLY A N 1
ATOM 1364 C CA . GLY A 1 187 ? -20.106 -4.493 17.560 1.00 95.12 187 GLY A CA 1
ATOM 1365 C C . GLY A 1 187 ? -18.805 -4.926 16.888 1.00 95.12 187 GLY A C 1
ATOM 1366 O O . GLY A 1 187 ? -18.694 -4.854 15.669 1.00 95.12 187 GLY A O 1
ATOM 1367 N N . VAL A 1 188 ? -17.852 -5.462 17.657 1.00 94.75 188 VAL A N 1
ATOM 1368 C CA . VAL A 1 188 ? -16.553 -5.900 17.118 1.00 94.75 188 VAL A CA 1
ATOM 1369 C C . VAL A 1 188 ? -16.718 -7.090 16.171 1.00 94.75 188 VAL A C 1
ATOM 1371 O O . VAL A 1 188 ? -16.034 -7.152 15.154 1.00 94.75 188 VAL A O 1
ATOM 1374 N N . LYS A 1 189 ? -17.640 -8.023 16.458 1.00 95.75 189 LYS A N 1
ATOM 1375 C CA . LYS A 1 189 ? -17.957 -9.120 15.528 1.00 95.75 189 LYS A CA 1
ATOM 1376 C C . LYS A 1 189 ? -18.489 -8.607 14.200 1.00 95.75 189 LYS A C 1
ATOM 1378 O O . LYS A 1 189 ? -17.979 -9.017 13.167 1.00 95.75 189 LYS A O 1
ATOM 1383 N N . SER A 1 190 ? -19.491 -7.731 14.248 1.00 95.06 190 SER A N 1
ATOM 1384 C CA . SER A 1 190 ? -20.114 -7.178 13.046 1.00 95.06 190 SER A CA 1
ATOM 1385 C C . SER A 1 190 ? -19.089 -6.430 12.204 1.00 95.06 190 SER A C 1
ATOM 1387 O O . SER A 1 190 ? -19.013 -6.657 11.004 1.00 95.06 190 SER A O 1
ATOM 1389 N N . LEU A 1 191 ? -18.260 -5.600 12.844 1.00 93.38 191 LEU A N 1
ATOM 1390 C CA . LEU A 1 191 ? -17.192 -4.879 12.164 1.00 93.38 191 LEU A CA 1
ATOM 1391 C C . LEU A 1 191 ? -16.185 -5.849 11.532 1.00 93.38 191 LEU A C 1
ATOM 1393 O O . LEU A 1 191 ? -15.823 -5.709 10.371 1.00 93.38 191 LEU A O 1
ATOM 1397 N N . TYR A 1 192 ? -15.768 -6.884 12.262 1.00 94.25 192 TYR A N 1
ATOM 1398 C CA . TYR A 1 192 ? -14.850 -7.888 11.730 1.00 94.25 192 TYR A CA 1
ATOM 1399 C C . TYR A 1 192 ? -15.430 -8.652 10.532 1.00 94.25 192 TYR A C 1
ATOM 1401 O O . TYR A 1 192 ? -14.738 -8.843 9.535 1.00 94.25 192 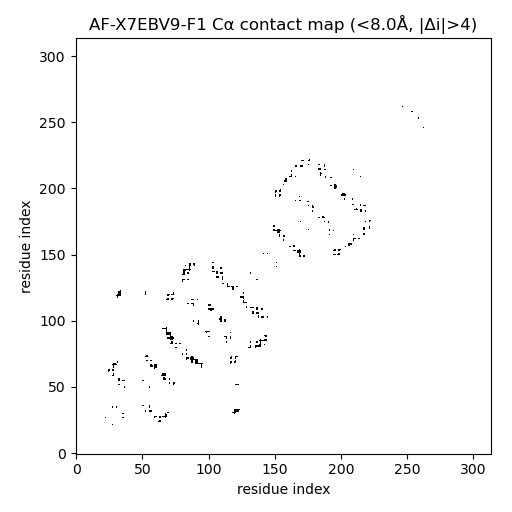TYR A O 1
ATOM 1409 N N . GLU A 1 193 ? -16.692 -9.078 10.611 1.00 94.88 193 GLU A N 1
ATOM 1410 C CA . GLU A 1 193 ? -17.403 -9.740 9.511 1.00 94.88 193 GLU A CA 1
ATOM 1411 C C . GLU A 1 193 ? -17.528 -8.825 8.297 1.00 94.88 193 GLU A C 1
ATOM 1413 O O . GLU A 1 193 ? -17.255 -9.261 7.183 1.00 94.88 193 GLU A O 1
ATOM 1418 N N . GLU A 1 194 ? -17.870 -7.556 8.507 1.00 91.62 194 GLU A N 1
ATOM 1419 C CA . GLU A 1 194 ? -17.926 -6.555 7.447 1.00 91.62 194 GLU A CA 1
ATOM 1420 C C . GLU A 1 194 ? -16.565 -6.393 6.766 1.00 91.62 194 GLU A C 1
ATOM 1422 O O . GLU A 1 194 ? -16.476 -6.435 5.540 1.00 91.62 194 GLU A O 1
ATOM 1427 N N . ARG A 1 195 ? -15.475 -6.287 7.535 1.00 88.75 195 ARG A N 1
ATOM 1428 C CA . ARG A 1 195 ? -14.132 -6.178 6.954 1.00 88.75 195 ARG A CA 1
ATOM 1429 C C . ARG A 1 195 ? -13.699 -7.449 6.231 1.00 88.75 195 ARG A C 1
ATOM 1431 O O . ARG A 1 195 ? -13.070 -7.350 5.181 1.00 88.75 195 ARG A O 1
ATOM 1438 N N . LEU A 1 196 ? -14.072 -8.631 6.722 1.00 90.38 196 LEU A N 1
ATOM 1439 C CA . LEU A 1 196 ? -13.863 -9.890 6.000 1.00 90.38 196 LEU A CA 1
ATOM 1440 C C . LEU A 1 196 ? -14.680 -9.944 4.702 1.00 90.38 196 LEU A C 1
ATOM 1442 O O . LEU A 1 196 ? -14.153 -10.365 3.677 1.00 90.38 196 LEU A O 1
ATOM 1446 N N . LEU A 1 197 ? -15.935 -9.493 4.716 1.00 85.06 197 LEU A N 1
ATOM 1447 C CA . LEU A 1 197 ? -16.778 -9.403 3.523 1.00 85.06 197 LEU A CA 1
ATOM 1448 C C . LEU A 1 197 ? -16.187 -8.434 2.500 1.00 85.06 197 LEU A C 1
ATOM 1450 O O . LEU A 1 197 ? -16.088 -8.791 1.331 1.00 85.06 197 LEU A O 1
ATOM 1454 N N . ASN A 1 198 ? -15.716 -7.267 2.935 1.00 79.44 198 ASN A N 1
ATOM 1455 C CA . ASN A 1 198 ? -15.022 -6.316 2.068 1.00 79.44 198 ASN A CA 1
ATOM 1456 C C . ASN A 1 198 ? -13.728 -6.922 1.503 1.00 79.44 198 ASN A C 1
ATOM 1458 O O . ASN A 1 198 ? -13.410 -6.719 0.337 1.00 79.44 198 ASN A O 1
ATOM 1462 N N . ALA A 1 199 ? -13.013 -7.721 2.300 1.00 79.19 199 ALA A N 1
ATOM 1463 C CA . ALA A 1 199 ? -11.772 -8.355 1.880 1.00 79.19 199 ALA A CA 1
ATOM 1464 C C . ALA A 1 199 ? -11.954 -9.522 0.906 1.00 79.19 199 ALA A C 1
ATOM 1466 O O . ALA A 1 199 ? -11.090 -9.747 0.062 1.00 79.19 199 ALA A O 1
ATOM 1467 N N . TYR A 1 200 ? -13.029 -10.297 1.017 1.00 76.69 200 TYR A N 1
ATOM 1468 C CA . TYR A 1 200 ? -13.200 -11.552 0.277 1.00 76.69 200 TYR A CA 1
ATOM 1469 C C . TYR A 1 200 ? -14.408 -11.569 -0.670 1.00 76.69 200 TYR A C 1
ATOM 1471 O O . TYR A 1 200 ? -14.576 -12.536 -1.412 1.00 76.69 200 TYR A O 1
ATOM 1479 N N . GLY A 1 201 ? -15.282 -10.560 -0.626 1.00 78.31 201 GLY A N 1
ATOM 1480 C CA . GLY A 1 201 ? -16.591 -10.535 -1.297 1.00 78.31 201 GLY A CA 1
ATOM 1481 C C . GLY A 1 201 ? -17.626 -11.504 -0.701 1.00 78.31 201 GLY A C 1
ATOM 1482 O O . GLY A 1 201 ? -18.805 -11.459 -1.044 1.00 78.31 201 GLY A O 1
ATOM 1483 N N . ARG A 1 202 ? -17.191 -12.395 0.194 1.00 85.31 202 ARG A N 1
ATOM 1484 C CA . ARG A 1 202 ? -17.971 -13.392 0.937 1.00 85.31 202 ARG A CA 1
ATOM 1485 C C . ARG A 1 202 ? -17.203 -13.774 2.201 1.00 85.31 202 ARG A C 1
ATOM 1487 O O . ARG A 1 202 ? -15.994 -13.587 2.253 1.00 85.31 202 ARG A O 1
ATOM 1494 N N . LEU A 1 203 ? -17.862 -14.343 3.206 1.00 90.75 203 LEU A N 1
ATOM 1495 C CA . LEU A 1 203 ? -17.127 -14.883 4.355 1.00 90.75 203 LEU A CA 1
ATOM 1496 C C . LEU A 1 203 ? -16.287 -16.104 3.917 1.00 90.75 203 LEU A C 1
ATOM 1498 O O . LEU A 1 203 ? -16.774 -16.890 3.098 1.00 90.75 203 LEU A O 1
ATOM 1502 N N . PRO A 1 204 ? -15.051 -16.275 4.431 1.00 91.19 204 PRO A N 1
ATOM 1503 C CA . PRO A 1 204 ? -14.246 -17.471 4.181 1.00 91.19 204 PRO A CA 1
ATOM 1504 C C . PRO A 1 204 ? -15.008 -18.765 4.492 1.00 91.19 204 PRO A C 1
ATOM 1506 O O . PRO A 1 204 ? -15.788 -18.814 5.441 1.00 91.19 204 PRO A O 1
ATOM 1509 N N . ASP A 1 205 ? -14.763 -19.827 3.721 1.00 90.69 205 ASP A N 1
ATOM 1510 C CA . ASP A 1 205 ? -15.525 -21.082 3.837 1.00 90.69 205 ASP A CA 1
ATOM 1511 C C . ASP A 1 205 ? -15.348 -21.763 5.218 1.00 90.69 205 ASP A C 1
ATOM 1513 O O . ASP A 1 205 ? -16.234 -22.482 5.681 1.00 90.69 205 ASP A O 1
ATOM 1517 N N . ASP A 1 206 ? -14.227 -21.512 5.905 1.00 93.38 206 ASP A N 1
ATOM 1518 C CA . ASP A 1 206 ? -13.914 -21.993 7.258 1.00 93.38 206 ASP A CA 1
ATOM 1519 C C . ASP A 1 206 ? -14.205 -20.963 8.369 1.00 93.38 206 ASP A C 1
ATOM 1521 O O . ASP A 1 206 ? -13.855 -21.190 9.534 1.00 93.38 206 ASP A O 1
ATOM 1525 N N . TYR A 1 207 ? -14.846 -19.839 8.030 1.00 95.12 207 TYR A N 1
ATOM 1526 C CA . TYR A 1 207 ? -15.114 -18.751 8.964 1.00 95.12 207 TYR A CA 1
ATOM 1527 C C . TYR A 1 207 ? -15.945 -19.205 10.166 1.00 95.12 207 TYR A C 1
ATOM 1529 O O . TYR A 1 207 ? -16.941 -19.926 10.049 1.00 95.12 207 TYR A O 1
ATOM 1537 N N . ARG A 1 208 ? -15.565 -18.708 11.347 1.00 94.06 208 ARG A N 1
ATOM 1538 C CA . ARG A 1 208 ? -16.373 -18.797 12.563 1.00 94.06 208 ARG A CA 1
ATOM 1539 C C . ARG A 1 208 ? -16.501 -17.434 13.243 1.00 94.06 208 ARG A C 1
ATOM 1541 O O . ARG A 1 208 ? -15.529 -16.678 13.255 1.00 94.06 208 ARG A O 1
ATOM 1548 N N . PRO A 1 209 ? -17.666 -17.144 13.859 1.00 92.69 209 PRO A N 1
ATOM 1549 C CA . PRO A 1 209 ? -17.871 -15.903 14.590 1.00 92.69 209 PRO A CA 1
ATOM 1550 C C . PRO A 1 209 ? -16.854 -15.710 15.710 1.00 92.69 209 PRO A C 1
ATOM 1552 O O . PRO A 1 209 ? -16.677 -16.602 16.549 1.00 92.69 209 PRO A O 1
ATOM 1555 N N . LEU A 1 210 ? -16.280 -14.505 15.777 1.00 94.69 210 LEU A N 1
ATOM 1556 C CA . LEU A 1 210 ? -15.283 -14.148 16.785 1.00 94.69 210 LEU A CA 1
ATOM 1557 C C . LEU A 1 210 ? -15.807 -14.408 18.205 1.00 94.69 210 LEU A C 1
ATOM 1559 O O . LEU A 1 210 ? -16.962 -14.113 18.529 1.00 94.69 210 LEU A O 1
ATOM 1563 N N . LYS A 1 211 ? -14.980 -14.959 19.094 1.00 94.94 211 LYS A N 1
ATOM 1564 C CA . LYS A 1 211 ? -15.361 -15.146 20.508 1.00 94.94 211 LYS A CA 1
ATOM 1565 C C . LYS A 1 211 ? -15.475 -13.801 21.233 1.00 94.94 211 LYS A C 1
ATOM 1567 O O . LYS A 1 211 ? -14.619 -12.940 21.053 1.00 94.94 211 LYS A O 1
ATOM 1572 N N . CYS A 1 212 ? -16.456 -13.646 22.134 1.00 94.94 212 CYS A N 1
ATOM 1573 C CA . CYS A 1 212 ? -16.604 -12.399 22.907 1.00 94.94 212 CYS A CA 1
ATOM 1574 C C . CYS A 1 212 ? -15.354 -12.058 23.722 1.00 94.94 212 CYS A C 1
ATOM 1576 O O . CYS A 1 212 ? -14.903 -10.926 23.692 1.00 94.94 212 CYS A O 1
ATOM 1578 N N . SER A 1 213 ? -14.706 -13.059 24.325 1.00 93.56 213 SER A N 1
ATOM 1579 C CA . SER A 1 213 ? -13.450 -12.855 25.058 1.00 93.56 213 SER A CA 1
ATOM 1580 C C . SER A 1 213 ? -12.316 -12.270 24.207 1.00 93.56 213 SER A C 1
ATOM 1582 O O . SER A 1 213 ? -11.382 -11.693 24.751 1.00 93.56 213 SER A O 1
ATOM 1584 N N . SER A 1 214 ? -12.343 -12.484 22.889 1.00 93.38 214 SER A N 1
ATOM 1585 C CA . SER A 1 214 ? -11.374 -11.908 21.954 1.00 93.38 214 SER A CA 1
ATOM 1586 C C . SER A 1 214 ? -11.815 -10.520 21.497 1.00 93.38 214 SER A C 1
ATOM 1588 O O . SER A 1 214 ? -10.989 -9.618 21.447 1.00 93.38 214 SER A O 1
ATOM 1590 N N . ALA A 1 215 ? -13.110 -10.341 21.226 1.00 92.81 215 ALA A N 1
ATOM 1591 C CA . ALA A 1 215 ? -13.697 -9.049 20.884 1.00 92.81 215 ALA A CA 1
ATOM 1592 C C . ALA A 1 215 ? -13.465 -7.990 21.975 1.00 92.81 215 ALA A C 1
ATOM 1594 O O . ALA A 1 215 ? -13.030 -6.884 21.666 1.00 92.81 215 ALA A O 1
ATOM 1595 N N . ASP A 1 216 ? -13.686 -8.352 23.241 1.00 91.00 216 ASP A N 1
ATOM 1596 C CA . ASP A 1 216 ? -13.507 -7.448 24.380 1.00 91.00 216 ASP A CA 1
ATOM 1597 C C . ASP A 1 216 ? -12.048 -6.972 24.485 1.00 91.00 216 ASP A C 1
ATOM 1599 O 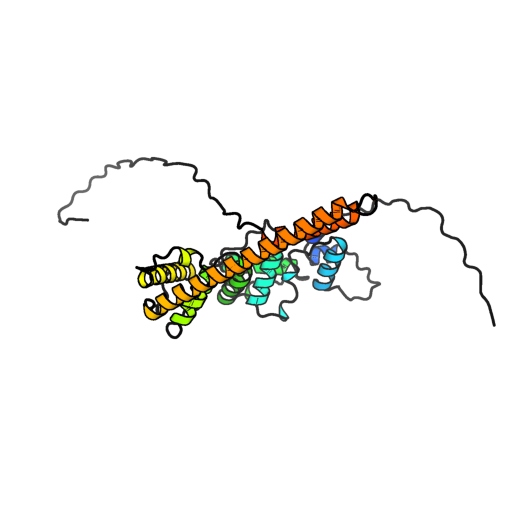O . ASP A 1 216 ? -11.797 -5.780 24.643 1.00 91.00 216 ASP A O 1
ATOM 1603 N N . LYS A 1 217 ? -11.081 -7.884 24.297 1.00 90.00 217 LYS A N 1
ATOM 1604 C CA . LYS A 1 217 ? -9.646 -7.550 24.289 1.00 90.00 217 LYS A CA 1
ATOM 1605 C C . LYS A 1 217 ? -9.256 -6.631 23.136 1.00 90.00 217 LYS A C 1
ATOM 1607 O O . LYS A 1 217 ? -8.493 -5.697 23.341 1.00 90.00 217 LYS A O 1
ATOM 1612 N N . ILE A 1 218 ? -9.776 -6.884 21.932 1.00 90.19 218 ILE A N 1
ATOM 1613 C CA . ILE A 1 218 ? -9.519 -6.025 20.766 1.00 90.19 218 ILE A CA 1
ATOM 1614 C C . ILE A 1 218 ? -10.005 -4.602 21.052 1.00 90.19 218 ILE A C 1
ATOM 1616 O O . ILE A 1 218 ? -9.275 -3.648 20.792 1.00 90.19 218 ILE A O 1
ATOM 1620 N N . LEU A 1 219 ? -11.210 -4.458 21.613 1.00 89.50 219 LEU A N 1
ATOM 1621 C CA . LEU A 1 219 ? -11.766 -3.145 21.922 1.00 89.50 219 LEU A CA 1
ATOM 1622 C C . LEU A 1 219 ? -10.966 -2.426 23.017 1.00 89.50 219 LEU A C 1
ATOM 1624 O O . LEU A 1 219 ? -10.671 -1.242 22.868 1.00 89.50 219 LEU A O 1
ATOM 1628 N N . GLU A 1 220 ? -10.584 -3.131 24.084 1.00 88.75 220 GLU A N 1
ATOM 1629 C CA . GLU A 1 220 ? -9.767 -2.581 25.174 1.00 88.75 220 GLU A CA 1
ATOM 1630 C C . GLU A 1 220 ? -8.406 -2.076 24.664 1.00 88.75 220 GLU A C 1
ATOM 1632 O O . GLU A 1 220 ? -8.030 -0.925 24.903 1.00 88.75 220 GLU A O 1
ATOM 1637 N N . GLU A 1 221 ? -7.690 -2.900 23.895 1.00 86.12 221 GLU A N 1
ATOM 1638 C CA . GLU A 1 221 ? -6.383 -2.539 23.340 1.00 86.12 221 GLU A CA 1
ATOM 1639 C C . GLU A 1 221 ? -6.479 -1.389 22.322 1.00 86.12 221 GLU A C 1
ATOM 1641 O O . GLU A 1 221 ? -5.623 -0.496 22.300 1.00 86.12 221 GLU A O 1
ATOM 1646 N N . ALA A 1 222 ? -7.539 -1.355 21.508 1.00 82.06 222 ALA A N 1
ATOM 1647 C CA . ALA A 1 222 ? -7.783 -0.258 20.577 1.00 82.06 222 ALA A CA 1
ATOM 1648 C C . ALA A 1 222 ? -8.040 1.065 21.313 1.00 82.06 222 ALA A C 1
ATOM 1650 O O . ALA A 1 222 ? -7.414 2.081 20.991 1.00 82.06 222 ALA A O 1
ATOM 1651 N N . GLN A 1 223 ? -8.895 1.050 22.342 1.00 84.12 223 GLN A N 1
ATOM 1652 C CA . GLN A 1 223 ? -9.180 2.214 23.188 1.00 84.12 223 GLN A CA 1
ATOM 1653 C C . GLN A 1 223 ? -7.911 2.754 23.853 1.00 84.12 223 GLN A C 1
ATOM 1655 O O . GLN A 1 223 ? -7.659 3.961 23.805 1.00 84.12 223 GLN A O 1
ATOM 1660 N N . GLN A 1 224 ? -7.067 1.878 24.402 1.00 86.62 224 GLN A N 1
ATOM 1661 C CA . GLN A 1 224 ? -5.807 2.282 25.023 1.00 86.62 224 GLN A CA 1
ATOM 1662 C C . GLN A 1 224 ? -4.873 2.996 24.030 1.00 86.62 224 GLN A C 1
ATOM 1664 O O . GLN A 1 224 ? -4.301 4.039 24.353 1.00 86.62 224 GLN A O 1
ATOM 1669 N N . ARG A 1 225 ? -4.764 2.497 22.794 1.00 80.31 225 ARG A N 1
ATOM 1670 C CA . ARG A 1 225 ? -3.929 3.117 21.751 1.00 80.31 225 ARG A CA 1
ATOM 1671 C C . ARG A 1 225 ? -4.466 4.442 21.234 1.00 80.31 225 ARG A C 1
ATOM 1673 O O . ARG A 1 225 ? -3.690 5.287 20.796 1.00 80.31 225 ARG A O 1
ATOM 1680 N N . ILE A 1 226 ? -5.779 4.644 21.242 1.00 77.81 226 ILE A N 1
ATOM 1681 C CA . ILE A 1 226 ? -6.368 5.941 20.883 1.00 77.81 226 ILE A CA 1
ATOM 1682 C C . ILE A 1 226 ? -5.981 6.987 21.920 1.00 77.81 226 ILE A C 1
ATOM 1684 O O . ILE A 1 226 ? -5.553 8.076 21.54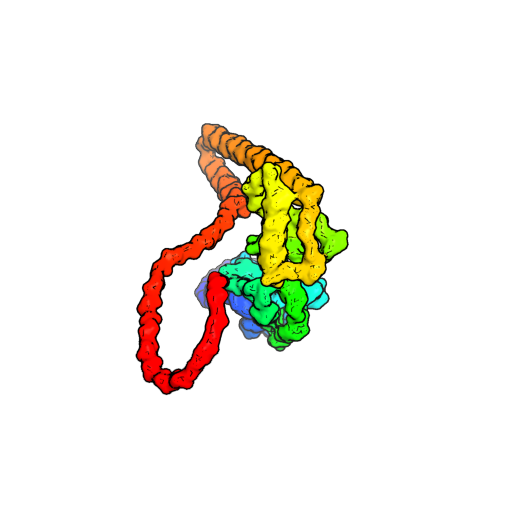4 1.00 77.81 226 ILE A O 1
ATOM 1688 N N . VAL A 1 227 ? -6.057 6.637 23.206 1.00 85.81 227 VAL A N 1
ATOM 1689 C CA . VAL A 1 227 ? -5.606 7.511 24.296 1.00 85.81 227 VAL A CA 1
ATOM 1690 C C . VAL A 1 227 ? -4.113 7.826 24.154 1.00 85.81 227 VAL A C 1
ATOM 1692 O O . VAL A 1 227 ? -3.721 8.987 24.274 1.00 85.81 227 VAL A O 1
ATOM 1695 N N . GLU A 1 228 ? -3.283 6.831 23.831 1.00 87.69 228 GLU A N 1
ATOM 1696 C CA . GLU A 1 228 ? -1.847 7.028 23.591 1.00 87.69 228 GLU A CA 1
ATOM 1697 C C . GLU A 1 228 ? -1.580 7.963 22.400 1.00 87.69 228 GLU A C 1
ATOM 1699 O O . GLU A 1 228 ? -0.894 8.972 22.561 1.00 87.69 228 GLU A O 1
ATOM 1704 N N . ARG A 1 229 ? -2.206 7.717 21.240 1.00 80.56 229 ARG A N 1
ATOM 1705 C CA . ARG A 1 229 ? -2.087 8.580 20.050 1.00 80.56 229 ARG A CA 1
ATOM 1706 C C . ARG A 1 229 ? -2.564 10.006 20.318 1.00 80.56 229 ARG A C 1
ATOM 1708 O O . ARG A 1 229 ? -1.954 10.963 19.846 1.00 80.56 229 ARG A O 1
ATOM 1715 N N . GLN A 1 230 ? -3.652 10.181 21.067 1.00 82.00 230 GLN A N 1
ATOM 1716 C CA . GLN A 1 230 ? -4.136 11.507 21.458 1.00 82.00 230 GLN A CA 1
ATOM 1717 C C . GLN A 1 230 ? -3.129 12.222 22.365 1.00 82.00 230 GLN A C 1
ATOM 1719 O O . GLN A 1 230 ? -2.875 13.412 22.175 1.00 82.00 230 GLN A O 1
ATOM 1724 N N . ALA A 1 231 ? -2.511 11.502 23.303 1.00 90.56 231 ALA A N 1
ATOM 1725 C CA . ALA A 1 231 ? -1.469 12.051 24.159 1.00 90.56 231 ALA A CA 1
ATOM 1726 C C . ALA A 1 231 ? -0.209 12.435 23.363 1.00 90.56 231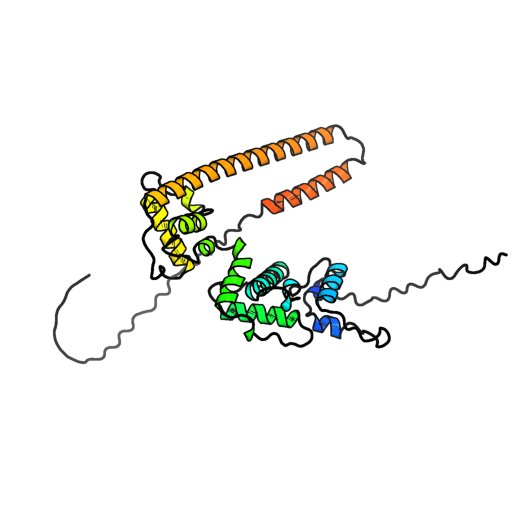 ALA A C 1
ATOM 1728 O O . ALA A 1 231 ? 0.359 13.498 23.602 1.00 90.56 231 ALA A O 1
ATOM 1729 N N . GLU A 1 232 ? 0.216 11.618 22.398 1.00 87.19 232 GLU A N 1
ATOM 1730 C CA . GLU A 1 232 ? 1.336 11.936 21.502 1.00 87.19 232 GLU A CA 1
ATOM 1731 C C . GLU A 1 232 ? 1.052 13.173 20.650 1.00 87.19 232 GLU A C 1
ATOM 1733 O O . GLU A 1 232 ? 1.875 14.088 20.600 1.00 87.19 232 GLU A O 1
ATOM 1738 N N . ARG A 1 233 ? -0.143 13.257 20.053 1.00 83.56 233 ARG A N 1
ATOM 1739 C CA . ARG A 1 233 ? -0.581 14.431 19.283 1.00 83.56 233 ARG A CA 1
ATOM 1740 C C . ARG A 1 233 ? -0.609 15.696 20.139 1.00 83.56 233 ARG A C 1
ATOM 1742 O O . ARG A 1 233 ? -0.178 16.748 19.674 1.00 83.56 233 ARG A O 1
ATOM 1749 N N . ALA A 1 234 ? -1.058 15.600 21.390 1.00 91.00 234 ALA A N 1
ATOM 1750 C CA . ALA A 1 234 ? -1.041 16.727 22.320 1.00 91.00 234 ALA A CA 1
ATOM 1751 C C . ALA A 1 234 ? 0.393 17.195 22.626 1.00 91.00 234 ALA A C 1
ATOM 1753 O O . ALA A 1 234 ? 0.669 18.393 22.569 1.00 91.00 234 ALA A O 1
ATOM 1754 N N . ARG A 1 235 ? 1.326 16.261 22.869 1.00 94.50 235 ARG A N 1
ATOM 1755 C CA . ARG A 1 235 ? 2.750 16.583 23.087 1.00 94.50 235 ARG A CA 1
ATOM 1756 C C . ARG A 1 235 ? 3.395 17.209 21.852 1.00 94.50 235 ARG A C 1
ATOM 1758 O O . ARG A 1 235 ? 4.152 18.168 21.980 1.00 94.50 235 ARG A O 1
ATOM 1765 N N . ALA A 1 236 ? 3.093 16.689 20.663 1.00 87.44 236 ALA A N 1
ATOM 1766 C CA . ALA A 1 236 ? 3.589 17.241 19.407 1.00 87.44 236 ALA A CA 1
ATOM 1767 C C . ALA A 1 236 ? 3.078 18.675 19.193 1.00 87.44 236 ALA A C 1
ATOM 1769 O O . ALA A 1 236 ? 3.872 19.573 18.918 1.00 87.44 236 ALA A O 1
ATOM 1770 N N . ALA A 1 237 ? 1.780 18.915 19.411 1.00 90.06 237 ALA A N 1
ATOM 1771 C CA . ALA A 1 237 ? 1.182 20.244 19.305 1.00 90.06 237 ALA A CA 1
ATOM 1772 C C . ALA A 1 237 ? 1.796 21.245 20.300 1.00 90.06 237 ALA A C 1
ATOM 1774 O O . ALA A 1 237 ? 2.066 22.392 19.937 1.00 90.06 237 ALA A O 1
ATOM 1775 N N . GLU A 1 238 ? 2.068 20.811 21.534 1.00 95.94 238 GLU A N 1
ATOM 1776 C CA . GLU A 1 238 ? 2.744 21.633 22.539 1.00 95.94 238 GLU A CA 1
ATOM 1777 C C . GLU A 1 238 ? 4.174 21.993 22.110 1.00 95.94 238 GLU A C 1
ATOM 1779 O O . GLU A 1 238 ? 4.565 23.162 22.170 1.00 95.94 238 GLU A O 1
ATOM 1784 N N . LEU A 1 239 ? 4.943 21.024 21.606 1.00 93.62 239 LEU A N 1
ATOM 1785 C CA . LEU A 1 239 ? 6.296 21.266 21.105 1.00 93.62 239 LEU A CA 1
ATOM 1786 C C . LEU A 1 239 ? 6.293 22.265 19.939 1.00 93.62 239 LEU A C 1
ATOM 1788 O O . LEU A 1 239 ? 7.098 23.199 19.917 1.00 93.62 239 LEU A O 1
ATOM 1792 N N . THR A 1 240 ? 5.363 22.115 18.995 1.00 90.19 240 THR A N 1
ATOM 1793 C CA . THR A 1 240 ? 5.192 23.058 17.883 1.00 90.19 240 THR A CA 1
ATOM 1794 C C . THR A 1 240 ? 4.862 24.465 18.386 1.00 90.19 240 THR A C 1
ATOM 1796 O O . THR A 1 240 ? 5.424 25.442 17.880 1.00 90.19 240 THR A O 1
ATOM 1799 N N . ALA A 1 241 ? 4.002 24.594 19.401 1.00 93.19 241 ALA A N 1
ATOM 1800 C CA . ALA A 1 241 ? 3.678 25.882 20.008 1.00 93.19 241 ALA A CA 1
ATOM 1801 C C . ALA A 1 241 ? 4.912 26.537 20.658 1.00 93.19 241 ALA A C 1
ATOM 1803 O O . ALA A 1 241 ? 5.179 27.712 20.399 1.00 93.19 241 ALA A O 1
ATOM 1804 N N . GLN A 1 242 ? 5.718 25.774 21.404 1.00 93.25 242 GLN A N 1
ATOM 1805 C CA . GLN A 1 242 ? 6.954 26.269 22.025 1.00 93.25 242 GLN A CA 1
ATOM 1806 C C . GLN A 1 242 ? 8.000 26.714 20.990 1.00 93.25 242 GLN A C 1
ATOM 1808 O O . GLN A 1 242 ? 8.640 27.755 21.154 1.00 93.25 242 GLN A O 1
ATOM 1813 N N . ILE A 1 243 ? 8.178 25.954 19.901 1.00 88.56 243 ILE A N 1
ATOM 1814 C CA . ILE A 1 243 ? 9.083 26.332 18.800 1.00 88.56 243 ILE A CA 1
ATOM 1815 C C . ILE A 1 243 ? 8.622 27.649 18.174 1.00 88.56 243 ILE A C 1
ATOM 1817 O O . ILE A 1 243 ? 9.434 28.550 17.949 1.00 88.56 243 ILE A O 1
ATOM 1821 N N . ARG A 1 244 ? 7.315 27.781 17.927 1.00 91.56 244 ARG A N 1
ATOM 1822 C CA . ARG A 1 244 ? 6.729 28.991 17.353 1.00 91.56 244 ARG A CA 1
ATOM 1823 C C . ARG A 1 244 ? 6.927 30.203 18.265 1.00 91.56 244 ARG A C 1
ATOM 1825 O O . ARG A 1 244 ? 7.312 31.260 17.772 1.00 91.56 244 ARG A O 1
ATOM 1832 N N . GLU A 1 245 ? 6.712 30.059 19.570 1.00 92.12 245 GLU A N 1
ATOM 1833 C CA . GLU A 1 245 ? 6.939 31.125 20.553 1.00 92.12 245 GLU A CA 1
ATOM 1834 C C . GLU A 1 245 ? 8.409 31.566 20.580 1.00 92.12 245 GLU A C 1
ATOM 1836 O O . GLU A 1 245 ? 8.700 32.759 20.459 1.00 92.12 245 GLU A O 1
ATOM 1841 N N . ARG A 1 246 ? 9.352 30.613 20.629 1.00 88.56 246 ARG A N 1
ATOM 1842 C CA . ARG A 1 246 ? 10.793 30.912 20.570 1.00 88.56 246 ARG A CA 1
ATOM 1843 C C . ARG A 1 246 ? 11.182 31.626 19.280 1.00 88.56 246 ARG A C 1
ATOM 1845 O O . ARG A 1 246 ? 11.972 32.566 19.324 1.00 88.56 246 ARG A O 1
ATOM 1852 N N . ALA A 1 247 ? 10.619 31.220 18.143 1.00 79.56 247 ALA A N 1
ATOM 1853 C CA . ALA A 1 247 ? 10.859 31.885 16.867 1.00 79.56 247 ALA A CA 1
ATOM 1854 C C . ALA A 1 247 ? 10.359 33.342 16.875 1.00 79.56 247 ALA A C 1
ATOM 1856 O O . ALA A 1 247 ? 11.054 34.222 16.369 1.00 79.56 247 ALA A O 1
ATOM 1857 N N . MET A 1 248 ? 9.199 33.622 17.486 1.00 84.75 248 MET A N 1
ATOM 1858 C CA . MET A 1 248 ? 8.696 34.996 17.630 1.00 84.75 248 MET A CA 1
ATOM 1859 C C . MET A 1 248 ? 9.557 35.836 18.581 1.00 84.75 248 MET A C 1
ATOM 1861 O O . MET A 1 248 ? 9.905 36.962 18.232 1.00 84.75 248 MET A O 1
ATOM 1865 N N . ALA A 1 249 ? 9.954 35.286 19.732 1.00 82.62 249 ALA A N 1
ATOM 1866 C CA . ALA A 1 249 ? 10.800 35.980 20.706 1.00 82.62 249 ALA A CA 1
ATOM 1867 C C . ALA A 1 249 ? 12.200 36.304 20.154 1.00 82.62 249 ALA A C 1
ATOM 1869 O O . ALA A 1 249 ? 12.762 37.364 20.429 1.00 82.62 249 ALA A O 1
ATOM 1870 N N . ASN A 1 250 ? 12.768 35.419 19.330 1.00 79.12 250 ASN A N 1
ATOM 1871 C CA . ASN A 1 250 ? 14.060 35.673 18.696 1.00 79.12 250 ASN A CA 1
ATOM 1872 C C . ASN A 1 250 ? 13.953 36.734 17.582 1.00 79.12 250 ASN A C 1
ATOM 1874 O O . ASN A 1 250 ? 14.880 37.511 17.365 1.00 79.12 250 ASN A O 1
ATOM 1878 N N . ARG A 1 251 ? 12.792 36.822 16.914 1.00 67.81 251 ARG A N 1
ATOM 1879 C CA . ARG A 1 251 ? 12.505 37.832 15.882 1.00 67.81 251 ARG A CA 1
ATOM 1880 C C . ARG A 1 251 ? 12.415 39.250 16.450 1.00 67.81 251 ARG A C 1
ATOM 1882 O O . ARG A 1 251 ? 12.808 40.187 15.770 1.00 67.81 251 ARG A O 1
ATOM 1889 N N . THR A 1 252 ? 11.935 39.422 17.682 1.00 62.47 252 THR A N 1
ATOM 1890 C CA . THR A 1 252 ? 11.849 40.745 18.329 1.00 62.47 252 THR A CA 1
ATOM 1891 C C . THR A 1 252 ? 13.198 41.283 18.813 1.00 62.47 252 THR A C 1
ATOM 1893 O O . THR A 1 252 ? 13.317 42.485 19.024 1.00 62.47 252 THR A O 1
ATOM 1896 N N . ASN A 1 253 ? 14.217 40.426 18.946 1.00 64.50 253 ASN A N 1
ATOM 1897 C CA . ASN A 1 253 ? 15.567 40.810 19.379 1.00 64.50 253 ASN A CA 1
ATOM 1898 C C . ASN A 1 253 ? 16.557 41.022 18.217 1.00 64.50 253 ASN A C 1
ATOM 1900 O O . ASN A 1 253 ? 17.701 41.399 18.459 1.00 64.50 253 ASN A O 1
ATOM 1904 N N . SER A 1 254 ? 16.147 40.784 16.966 1.00 52.59 254 SER A N 1
ATOM 1905 C CA . SER A 1 254 ? 17.001 40.915 15.780 1.00 52.59 254 SER A CA 1
ATOM 1906 C C . SER A 1 254 ? 16.494 42.051 14.887 1.00 52.59 254 SER A C 1
ATOM 1908 O O . SER A 1 254 ? 15.607 41.862 14.060 1.00 52.59 254 SER A O 1
ATOM 1910 N N . THR A 1 255 ? 17.052 43.249 15.073 1.00 56.22 255 THR A N 1
ATOM 1911 C CA . THR A 1 255 ? 16.878 44.412 14.179 1.00 56.22 255 THR A CA 1
ATOM 1912 C C . THR A 1 255 ? 17.968 44.511 13.104 1.00 56.22 255 THR A C 1
ATOM 1914 O O . THR A 1 255 ? 18.043 45.525 12.418 1.00 56.22 255 THR A O 1
ATOM 1917 N N . ASP A 1 256 ? 18.792 43.475 12.929 1.00 55.59 256 ASP A N 1
ATOM 1918 C CA . ASP A 1 256 ? 19.829 43.443 11.894 1.00 55.59 256 ASP A CA 1
ATOM 1919 C C . ASP A 1 256 ? 19.321 42.721 10.636 1.00 55.59 256 ASP A C 1
ATOM 1921 O O . ASP A 1 256 ? 18.878 41.569 10.681 1.00 55.59 256 ASP A O 1
ATOM 1925 N N . GLU A 1 257 ? 19.423 43.402 9.492 1.00 53.22 257 GLU A N 1
ATOM 1926 C CA . GLU A 1 257 ? 18.877 43.025 8.176 1.00 53.22 257 GLU A CA 1
ATOM 1927 C C . GLU A 1 257 ? 19.338 41.645 7.645 1.00 53.22 257 GLU A C 1
ATOM 1929 O O . GLU A 1 257 ? 18.748 41.113 6.705 1.00 53.22 257 GLU A O 1
ATOM 1934 N N . GLY A 1 258 ? 20.330 41.002 8.274 1.00 54.44 258 GLY A N 1
ATOM 1935 C CA . GLY A 1 258 ? 20.782 39.643 7.945 1.00 54.44 258 GLY A CA 1
ATOM 1936 C C . GLY A 1 258 ? 19.937 38.498 8.535 1.00 54.44 258 GLY A C 1
ATOM 1937 O O . GLY A 1 258 ? 20.003 37.374 8.037 1.00 54.44 258 GLY A O 1
ATOM 1938 N N . GLY A 1 259 ? 19.119 38.747 9.568 1.00 50.59 259 GLY A N 1
ATOM 1939 C CA . GLY A 1 259 ? 18.359 37.700 10.278 1.00 50.59 259 GLY A CA 1
ATOM 1940 C C . GLY A 1 259 ? 17.093 37.207 9.560 1.00 50.59 259 GLY A C 1
ATOM 1941 O O . GLY A 1 259 ? 16.610 36.100 9.816 1.00 50.59 259 GLY A O 1
ATOM 1942 N N . LEU A 1 260 ? 16.561 37.998 8.624 1.00 51.34 260 LEU A N 1
ATOM 1943 C CA . LEU A 1 260 ? 15.295 37.719 7.933 1.00 51.34 260 LEU A CA 1
ATOM 1944 C C . LEU A 1 260 ? 15.374 36.547 6.942 1.00 51.34 260 LEU A C 1
ATOM 1946 O O . LEU A 1 260 ? 14.380 35.847 6.750 1.00 51.34 260 LEU A O 1
ATOM 1950 N N . ILE A 1 261 ? 16.546 36.292 6.355 1.00 52.31 261 ILE A N 1
ATOM 1951 C CA . ILE A 1 261 ? 16.723 35.248 5.332 1.00 52.31 261 ILE A CA 1
ATOM 1952 C C . ILE A 1 261 ? 16.784 33.855 5.978 1.00 52.31 261 ILE A C 1
ATOM 1954 O O . ILE A 1 261 ? 16.141 32.917 5.508 1.00 52.31 261 ILE A O 1
ATOM 1958 N N . VAL A 1 262 ? 17.484 33.726 7.110 1.00 54.56 262 VAL A N 1
ATOM 1959 C CA . VAL A 1 262 ? 17.621 32.448 7.832 1.00 54.56 262 VAL A CA 1
ATOM 1960 C C . VAL A 1 262 ? 16.310 32.061 8.522 1.00 54.56 262 VAL A C 1
ATOM 1962 O O . VAL A 1 262 ? 15.896 30.904 8.461 1.00 54.56 262 VAL A O 1
ATOM 1965 N N . ALA A 1 263 ? 15.601 33.031 9.110 1.00 54.12 263 ALA A N 1
ATOM 1966 C CA . ALA A 1 263 ? 14.288 32.787 9.705 1.00 54.12 263 ALA A CA 1
ATOM 1967 C C . ALA A 1 263 ? 13.241 32.371 8.655 1.00 54.12 263 ALA A C 1
ATOM 1969 O O . ALA A 1 263 ? 12.428 31.489 8.928 1.00 54.12 263 ALA A O 1
ATOM 1970 N N . GLY A 1 264 ? 13.284 32.954 7.448 1.00 52.69 264 GLY A N 1
ATOM 1971 C CA . GLY A 1 264 ? 12.407 32.582 6.334 1.00 52.69 264 GLY A CA 1
ATOM 1972 C C . GLY A 1 264 ? 12.642 31.156 5.827 1.00 52.69 264 GLY A C 1
ATOM 1973 O O . GLY A 1 264 ? 11.681 30.418 5.628 1.00 52.69 264 GLY A O 1
ATOM 1974 N N . ALA A 1 265 ? 13.905 30.736 5.693 1.00 57.19 265 ALA A N 1
ATOM 1975 C CA . ALA A 1 265 ? 14.257 29.386 5.248 1.00 57.19 265 ALA A CA 1
ATOM 1976 C C . ALA A 1 265 ? 13.869 28.300 6.270 1.00 57.19 265 ALA A C 1
ATOM 1978 O O . ALA A 1 265 ? 13.348 27.253 5.890 1.00 57.19 265 ALA A O 1
ATOM 1979 N N . ILE A 1 266 ? 14.053 28.564 7.570 1.00 55.81 266 ILE A N 1
ATOM 1980 C CA . ILE A 1 266 ? 13.650 27.637 8.641 1.00 55.81 266 ILE A CA 1
ATOM 1981 C C . ILE A 1 266 ? 12.119 27.520 8.719 1.00 55.81 266 ILE A C 1
ATOM 1983 O O . ILE A 1 266 ? 11.600 26.418 8.877 1.00 55.81 266 ILE A O 1
ATOM 1987 N N . LEU A 1 267 ? 11.383 28.624 8.541 1.00 53.56 267 LEU A N 1
ATOM 1988 C CA . LEU A 1 267 ? 9.917 28.603 8.456 1.00 53.56 267 LEU A CA 1
ATOM 1989 C C . LEU A 1 267 ? 9.409 27.837 7.226 1.00 53.56 267 LEU A C 1
ATOM 1991 O O . LEU A 1 267 ? 8.419 27.121 7.348 1.00 53.56 267 LEU A O 1
ATOM 1995 N N . LEU A 1 268 ? 10.085 27.939 6.076 1.00 55.12 268 LEU A N 1
ATOM 1996 C CA . LEU A 1 268 ? 9.733 27.170 4.876 1.00 55.12 268 LEU A CA 1
ATOM 1997 C C . LEU A 1 268 ? 9.966 25.663 5.068 1.00 55.12 268 LEU A C 1
ATOM 1999 O O . LEU A 1 268 ? 9.101 24.863 4.723 1.00 55.12 268 LEU A O 1
ATOM 2003 N N . LEU A 1 269 ? 11.102 25.278 5.660 1.00 54.34 269 LEU A N 1
ATOM 2004 C CA . LEU A 1 269 ? 11.427 23.876 5.953 1.00 54.34 269 LEU A CA 1
ATOM 2005 C C . LEU A 1 269 ? 10.474 23.269 6.995 1.00 54.34 269 LEU A C 1
ATOM 2007 O O . LEU A 1 269 ? 10.052 22.124 6.854 1.00 54.34 269 LEU A O 1
ATOM 2011 N N . LEU A 1 270 ? 10.074 24.043 8.008 1.00 54.31 270 LEU A N 1
ATOM 2012 C CA . LEU A 1 270 ? 9.094 23.607 9.007 1.00 54.31 270 LEU A CA 1
ATOM 2013 C C . LEU A 1 270 ? 7.668 23.534 8.443 1.00 54.31 270 LEU A C 1
ATOM 2015 O O . LEU A 1 270 ? 6.924 22.632 8.814 1.00 54.31 270 LEU A O 1
ATOM 2019 N N . ALA A 1 271 ? 7.283 24.433 7.532 1.00 51.81 271 ALA A N 1
ATOM 2020 C CA . ALA A 1 271 ? 5.999 24.349 6.834 1.00 51.81 271 ALA A CA 1
ATOM 2021 C C . ALA A 1 271 ? 5.940 23.140 5.884 1.00 51.81 271 ALA A C 1
ATOM 2023 O O . ALA A 1 271 ? 4.895 22.504 5.774 1.00 51.81 271 ALA A O 1
ATOM 2024 N N . ALA A 1 272 ? 7.058 22.781 5.245 1.00 50.75 272 ALA A N 1
ATOM 2025 C CA . ALA A 1 272 ? 7.161 21.569 4.433 1.00 50.75 272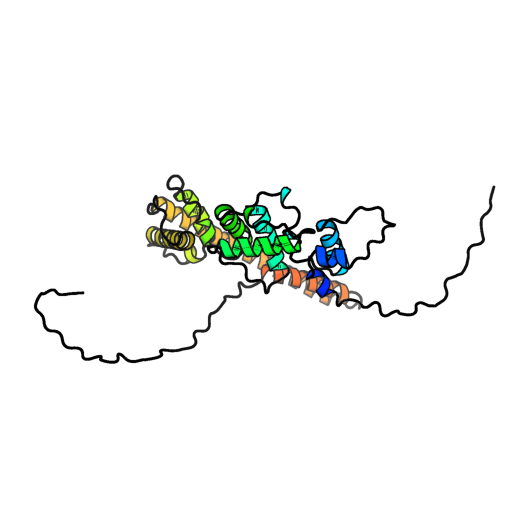 ALA A CA 1
ATOM 2026 C C . ALA A 1 272 ? 7.036 20.290 5.283 1.00 50.75 272 ALA A C 1
ATOM 2028 O O . ALA A 1 272 ? 6.315 19.376 4.897 1.00 50.75 272 ALA A O 1
ATOM 2029 N N . ALA A 1 273 ? 7.653 20.253 6.470 1.00 49.69 273 ALA A N 1
ATOM 2030 C CA . ALA A 1 273 ? 7.518 19.130 7.401 1.00 49.69 273 ALA A CA 1
ATOM 2031 C C . ALA A 1 273 ? 6.104 19.023 8.006 1.00 49.69 273 ALA A C 1
ATOM 2033 O O . ALA A 1 273 ? 5.559 17.931 8.107 1.00 49.69 273 ALA A O 1
ATOM 2034 N N . ALA A 1 274 ? 5.467 20.150 8.343 1.00 46.75 274 ALA A N 1
ATOM 2035 C CA . ALA A 1 274 ? 4.103 20.157 8.874 1.00 46.75 274 ALA A CA 1
ATOM 2036 C C . ALA A 1 274 ? 3.045 19.758 7.826 1.00 46.75 274 ALA A C 1
ATOM 2038 O O . ALA A 1 274 ? 2.042 19.152 8.184 1.00 46.75 274 ALA A O 1
ATOM 2039 N N . ASN A 1 275 ? 3.265 20.059 6.541 1.00 45.94 275 ASN A N 1
ATOM 2040 C CA . ASN A 1 275 ? 2.368 19.639 5.457 1.00 45.94 275 ASN A CA 1
ATOM 2041 C C . ASN A 1 275 ? 2.568 18.174 5.031 1.00 45.94 275 ASN A C 1
ATOM 2043 O O . ASN A 1 275 ? 1.648 17.598 4.458 1.00 45.94 275 ASN A O 1
ATOM 2047 N N . ALA A 1 276 ? 3.721 17.564 5.328 1.00 48.56 276 ALA A N 1
ATOM 2048 C CA . ALA A 1 276 ? 3.935 16.131 5.113 1.00 48.56 276 ALA A CA 1
ATOM 2049 C C . ALA A 1 276 ? 3.095 15.270 6.078 1.00 48.56 276 ALA A C 1
ATOM 2051 O O . ALA A 1 276 ? 2.589 14.229 5.675 1.00 48.56 276 ALA A O 1
ATOM 2052 N N . ASP A 1 277 ? 2.869 15.749 7.308 1.00 43.31 277 ASP A N 1
ATOM 2053 C CA . ASP A 1 277 ? 2.035 15.071 8.316 1.00 43.31 277 ASP A CA 1
ATOM 2054 C C . ASP A 1 277 ? 0.566 15.538 8.329 1.00 43.31 277 ASP A C 1
ATOM 2056 O O . ASP A 1 277 ? -0.291 14.896 8.936 1.00 43.31 277 ASP A O 1
ATOM 2060 N N . ALA A 1 278 ? 0.258 16.660 7.669 1.00 39.25 278 ALA A N 1
ATOM 2061 C CA . ALA A 1 278 ? -1.081 17.243 7.615 1.00 39.25 278 ALA A CA 1
ATOM 2062 C C . ALA A 1 278 ? -1.781 17.062 6.266 1.00 39.25 278 ALA A C 1
ATOM 2064 O O . ALA A 1 278 ? -2.771 17.755 6.037 1.00 39.25 278 ALA A O 1
ATOM 2065 N N . ALA A 1 279 ? -1.317 16.166 5.383 1.00 35.31 279 ALA A N 1
ATOM 2066 C CA . ALA A 1 279 ? -2.101 15.782 4.214 1.00 35.31 279 ALA A CA 1
ATOM 2067 C C . ALA A 1 279 ? -3.458 15.256 4.715 1.00 35.31 279 ALA A C 1
ATOM 2069 O O . ALA A 1 279 ? -3.508 14.178 5.317 1.00 35.31 279 ALA A O 1
ATOM 2070 N N . PRO A 1 280 ? -4.566 16.002 4.546 1.00 36.88 280 PRO A N 1
ATOM 2071 C CA . PRO A 1 280 ? -5.854 15.439 4.871 1.00 36.88 280 PRO A CA 1
ATOM 2072 C C . PRO A 1 280 ? -6.045 14.262 3.920 1.00 36.88 280 PRO A C 1
ATOM 2074 O O . PRO A 1 280 ? -5.772 14.378 2.722 1.00 36.88 280 PRO A O 1
ATOM 2077 N N . ALA A 1 281 ? -6.552 13.144 4.435 1.00 42.34 281 ALA A N 1
ATOM 2078 C CA . ALA A 1 281 ? -7.344 12.257 3.606 1.00 42.34 281 ALA A CA 1
ATOM 2079 C C . ALA A 1 281 ? -8.426 13.149 2.985 1.00 42.34 281 ALA A C 1
ATOM 2081 O O . ALA A 1 281 ? -9.383 13.540 3.654 1.00 42.34 281 ALA A O 1
ATOM 2082 N N . ALA A 1 282 ? -8.200 13.598 1.750 1.00 37.62 282 ALA A N 1
ATOM 2083 C CA . ALA A 1 282 ? -9.186 14.318 0.982 1.00 37.62 282 ALA A CA 1
ATOM 2084 C C . ALA A 1 282 ? -10.304 13.307 0.763 1.00 37.62 282 ALA A C 1
ATOM 2086 O O . ALA A 1 282 ? -10.231 12.464 -0.128 1.00 37.62 282 ALA A O 1
ATOM 2087 N N . GLY A 1 283 ? -11.279 13.334 1.673 1.00 33.06 283 GLY A N 1
ATOM 2088 C CA . GLY A 1 283 ? -12.494 12.562 1.577 1.00 33.06 283 GLY A CA 1
ATOM 2089 C C . GLY A 1 283 ? -13.090 12.854 0.216 1.00 33.06 283 GLY A C 1
ATOM 2090 O O . GLY A 1 283 ? -13.572 13.957 -0.043 1.00 33.06 283 GLY A O 1
ATOM 2091 N N . TYR A 1 284 ? -12.998 11.866 -0.661 1.00 34.94 284 TYR A N 1
ATOM 2092 C CA . TYR A 1 284 ? -13.763 11.818 -1.882 1.00 34.94 284 TYR A CA 1
ATOM 2093 C C . TYR A 1 284 ? -15.235 11.879 -1.464 1.00 34.94 284 TYR A C 1
ATOM 2095 O O . TYR A 1 284 ? -15.781 10.913 -0.936 1.00 34.94 284 TYR A O 1
ATOM 2103 N N . GLN A 1 285 ? -15.859 13.047 -1.605 1.00 31.44 285 GLN A N 1
ATOM 2104 C CA . GLN A 1 285 ? -17.305 13.170 -1.501 1.00 31.44 285 GLN A CA 1
ATOM 2105 C C . GLN A 1 285 ? -17.879 12.971 -2.903 1.00 31.44 285 GLN A C 1
ATOM 2107 O O . GLN A 1 285 ? -17.768 13.887 -3.725 1.00 31.44 285 GLN A O 1
ATOM 2112 N N . PRO A 1 286 ? -18.498 11.818 -3.212 1.00 37.56 286 PRO A N 1
ATOM 2113 C CA . PRO A 1 286 ? -19.321 11.735 -4.401 1.00 37.56 286 PRO A CA 1
ATOM 2114 C C . PRO A 1 286 ? -20.505 12.686 -4.205 1.00 37.56 286 PRO A C 1
ATOM 2116 O O . PRO A 1 286 ? -21.282 12.574 -3.256 1.00 37.56 286 PRO A O 1
ATOM 2119 N N . THR A 1 287 ? -20.619 13.662 -5.097 1.00 37.84 287 THR A N 1
ATOM 2120 C CA . THR A 1 287 ? -21.815 14.494 -5.212 1.00 37.84 287 THR A CA 1
ATOM 2121 C C . THR A 1 287 ? -22.978 13.609 -5.673 1.00 37.84 287 THR A C 1
ATOM 2123 O O . THR A 1 287 ? -22.852 12.939 -6.697 1.00 37.84 287 THR A O 1
ATOM 2126 N N . PRO A 1 288 ? -24.130 13.586 -4.978 1.00 41.47 288 PRO A N 1
ATOM 2127 C CA . PRO A 1 288 ? -25.325 12.964 -5.518 1.00 41.47 288 PRO A CA 1
ATOM 2128 C C . PRO A 1 288 ? -26.063 14.004 -6.363 1.00 41.47 288 PRO A C 1
ATOM 2130 O O . PRO A 1 288 ? -26.745 14.886 -5.838 1.00 41.47 288 PRO A O 1
ATOM 2133 N N . THR A 1 289 ? -25.949 13.915 -7.685 1.00 42.75 289 THR A N 1
ATOM 2134 C CA . THR A 1 289 ? -26.915 14.555 -8.581 1.00 42.75 289 THR A CA 1
ATOM 2135 C C . THR A 1 289 ? -28.051 13.579 -8.896 1.00 42.75 289 THR A C 1
ATOM 2137 O O . THR A 1 289 ? -27.866 12.521 -9.489 1.00 42.75 289 THR A O 1
ATOM 2140 N N . PHE A 1 290 ? -29.241 13.974 -8.435 1.00 37.12 290 PHE A N 1
ATOM 2141 C CA . PHE A 1 290 ? -30.588 13.524 -8.807 1.00 37.12 290 PHE A CA 1
ATOM 2142 C C . PHE A 1 290 ? -30.727 13.194 -10.316 1.00 37.12 290 PHE A C 1
ATOM 2144 O O . PHE A 1 290 ? -30.089 13.837 -11.141 1.00 37.12 290 PHE A O 1
ATOM 2151 N N . GLY A 1 291 ? -31.594 12.282 -10.775 1.00 30.20 291 GLY A N 1
ATOM 2152 C CA . GLY A 1 291 ? -32.798 11.739 -10.147 1.00 30.20 291 GLY A CA 1
ATOM 2153 C C . GLY A 1 291 ? -33.503 10.646 -10.986 1.00 30.20 291 GLY A C 1
ATOM 2154 O O . GLY A 1 291 ? -32.909 10.084 -11.906 1.00 30.20 291 GLY A O 1
ATOM 2155 N N . PRO A 1 292 ? -34.767 10.315 -10.652 1.00 39.94 292 PRO A N 1
ATOM 2156 C CA . PRO A 1 292 ? -35.465 9.126 -11.134 1.00 39.94 292 PRO A CA 1
ATOM 2157 C C . PRO A 1 292 ? -36.108 9.349 -12.509 1.00 39.94 292 PRO A C 1
ATOM 2159 O O . PRO A 1 292 ? -37.078 10.092 -12.654 1.00 39.94 292 PRO A O 1
ATOM 2162 N N . GLY A 1 293 ? -35.588 8.660 -13.522 1.00 32.56 293 GLY A N 1
ATOM 2163 C CA . GLY A 1 293 ? -36.237 8.514 -14.820 1.00 32.56 293 GLY A CA 1
ATOM 2164 C C . GLY A 1 293 ? -37.340 7.462 -14.754 1.00 32.56 293 GLY A C 1
ATOM 2165 O O . GLY A 1 293 ? -37.083 6.270 -14.883 1.00 32.56 293 GLY A O 1
ATOM 2166 N N . SER A 1 294 ? -38.579 7.906 -14.574 1.00 45.62 294 SER A N 1
ATOM 2167 C CA . SER A 1 294 ? -39.782 7.127 -14.852 1.00 45.62 294 SER A CA 1
ATOM 2168 C C . SER A 1 294 ? -39.866 6.768 -16.343 1.00 45.62 294 SER A C 1
ATOM 2170 O O . SER A 1 294 ? -39.931 7.660 -17.186 1.00 45.62 294 SER A O 1
ATOM 2172 N N . SER A 1 295 ? -39.931 5.481 -16.674 1.00 40.69 295 SER A N 1
ATOM 2173 C CA . SER A 1 295 ? -40.504 4.974 -17.935 1.00 40.69 295 SER A CA 1
ATOM 2174 C C . SER A 1 295 ? -41.082 3.581 -17.660 1.00 40.69 295 SER A C 1
ATOM 2176 O O . SER A 1 295 ? -40.377 2.601 -17.479 1.00 40.69 295 SER A O 1
ATOM 2178 N N . SER A 1 296 ? -42.357 3.538 -17.272 1.00 34.06 296 SER A N 1
ATOM 2179 C CA . SER A 1 296 ? -43.474 3.192 -18.161 1.00 34.06 296 SER A CA 1
ATOM 2180 C C . SER A 1 296 ? -43.509 1.710 -18.548 1.00 34.06 296 SER A C 1
ATOM 2182 O O . SER A 1 296 ? -43.006 1.301 -19.593 1.00 34.06 296 SER A O 1
ATOM 2184 N N . CYS A 1 297 ? -44.211 0.928 -17.723 1.00 31.91 297 CYS A N 1
ATOM 2185 C CA . CYS A 1 297 ? -44.816 -0.335 -18.124 1.00 31.91 297 CYS A CA 1
ATOM 2186 C C . CYS A 1 297 ? -45.708 -0.080 -19.344 1.00 31.91 297 CYS A C 1
ATOM 2188 O O . CYS A 1 297 ? -46.703 0.639 -19.248 1.00 31.91 297 CYS A O 1
ATOM 2190 N N . THR A 1 298 ? -45.352 -0.650 -20.491 1.00 40.84 298 THR A N 1
ATOM 2191 C CA . THR A 1 298 ? -46.263 -0.728 -21.633 1.00 40.84 298 THR A CA 1
ATOM 2192 C C . THR A 1 298 ? -46.943 -2.085 -21.584 1.00 40.84 298 THR A C 1
ATOM 2194 O O . THR A 1 298 ? -46.304 -3.126 -21.715 1.00 40.84 298 THR A O 1
ATOM 2197 N N . SER A 1 299 ? -48.250 -2.059 -21.344 1.00 39.16 299 SER A N 1
ATOM 2198 C CA . SER A 1 299 ? -49.138 -3.209 -21.430 1.00 39.16 299 SER A CA 1
ATOM 2199 C C . SER A 1 299 ? -49.127 -3.783 -22.846 1.00 39.16 299 SER A C 1
ATOM 2201 O O . SER A 1 299 ? -49.611 -3.148 -23.780 1.00 39.16 299 SER A O 1
ATOM 2203 N N . GLY A 1 300 ? -48.613 -5.001 -22.997 1.00 33.78 300 GLY A N 1
ATOM 2204 C CA . GLY A 1 300 ? -48.880 -5.859 -24.146 1.00 33.78 300 GLY A CA 1
ATOM 2205 C C . GLY A 1 300 ? -49.976 -6.853 -23.782 1.00 33.78 300 GLY A C 1
ATOM 2206 O O . GLY A 1 300 ? -49.714 -7.837 -23.098 1.00 33.78 300 GLY A O 1
ATOM 2207 N N . MET A 1 301 ? -51.208 -6.583 -24.218 1.00 42.81 301 MET A N 1
ATOM 2208 C CA . MET A 1 301 ? -52.283 -7.574 -24.242 1.00 42.81 301 MET A CA 1
ATOM 2209 C C . MET A 1 301 ? -51.893 -8.711 -25.194 1.00 42.81 301 MET A C 1
ATOM 2211 O O . MET A 1 301 ? -51.729 -8.492 -26.391 1.00 42.81 301 MET A O 1
ATOM 2215 N N . GLY A 1 302 ? -51.784 -9.922 -24.661 1.00 34.47 302 GLY A N 1
ATOM 2216 C CA . GLY A 1 302 ? -51.662 -11.161 -25.420 1.00 34.47 302 GLY A CA 1
ATOM 2217 C C . GLY A 1 302 ? -52.337 -12.269 -24.629 1.00 34.47 302 GLY A C 1
ATOM 2218 O O . GLY A 1 302 ? -51.776 -12.780 -23.667 1.00 34.47 302 GLY A O 1
ATOM 2219 N N . ALA A 1 303 ? -53.582 -12.561 -24.991 1.00 42.19 303 ALA A N 1
ATOM 2220 C CA . ALA A 1 303 ? -54.406 -13.590 -24.383 1.00 42.19 303 ALA A CA 1
ATOM 2221 C C . ALA A 1 303 ? -53.784 -14.981 -24.553 1.00 42.19 303 ALA A C 1
ATOM 2223 O O . ALA A 1 303 ? -53.549 -15.391 -25.686 1.00 42.19 303 ALA A O 1
ATOM 2224 N N . VAL A 1 304 ? -53.625 -15.723 -23.453 1.00 41.28 304 VAL A N 1
ATOM 2225 C CA . VAL A 1 304 ? -53.822 -17.177 -23.440 1.00 41.28 304 VAL A CA 1
ATOM 2226 C C . VAL A 1 304 ? -54.344 -17.588 -22.060 1.00 41.28 304 VAL A C 1
ATOM 2228 O O . VAL A 1 304 ? -53.722 -17.316 -21.035 1.00 41.28 304 VAL A O 1
ATOM 2231 N N . ASP A 1 305 ? -55.515 -18.216 -22.063 1.00 38.12 305 ASP A N 1
ATOM 2232 C CA . ASP A 1 305 ? -56.089 -18.988 -20.966 1.00 38.12 305 ASP A CA 1
ATOM 2233 C C . ASP A 1 305 ? -55.093 -20.014 -20.398 1.00 38.12 305 ASP A C 1
ATOM 2235 O O . ASP A 1 305 ? -54.490 -20.759 -21.166 1.00 38.12 305 ASP A O 1
ATOM 2239 N N . MET A 1 306 ? -54.994 -20.124 -19.066 1.00 34.38 306 MET A N 1
ATOM 2240 C CA . MET A 1 306 ? -55.343 -21.348 -18.316 1.00 34.38 306 MET A CA 1
ATOM 2241 C C . MET A 1 306 ? -54.881 -21.309 -16.844 1.00 34.38 306 MET A C 1
ATOM 2243 O O . MET A 1 306 ? -53.699 -21.324 -16.533 1.00 34.38 306 MET A O 1
ATOM 2247 N N . ASN A 1 307 ? -55.885 -21.386 -15.966 1.00 33.53 307 ASN A N 1
ATOM 2248 C CA . ASN A 1 307 ? -55.996 -22.257 -14.787 1.00 33.53 307 ASN A CA 1
ATOM 2249 C C . ASN A 1 307 ? -55.011 -22.176 -13.590 1.00 33.53 307 ASN A C 1
ATOM 2251 O O . ASN A 1 307 ? -53.906 -22.697 -13.624 1.00 33.53 307 ASN A O 1
ATOM 2255 N N . ILE A 1 308 ? -55.590 -21.710 -12.469 1.00 37.00 308 ILE A N 1
ATOM 2256 C CA . ILE A 1 308 ? -55.604 -22.286 -11.102 1.00 37.00 308 ILE A CA 1
ATOM 2257 C C . ILE A 1 308 ? -54.265 -22.524 -10.374 1.00 37.00 308 ILE A C 1
ATOM 2259 O O . ILE A 1 308 ? -53.519 -23.439 -10.700 1.00 37.00 308 ILE A O 1
ATOM 2263 N N . GLY A 1 309 ? -54.122 -21.868 -9.210 1.00 34.00 309 GLY A N 1
ATOM 2264 C CA . GLY A 1 309 ? -53.492 -22.492 -8.036 1.00 34.00 309 GLY A CA 1
ATOM 2265 C C . GLY A 1 309 ? -52.688 -21.576 -7.108 1.00 34.00 309 GLY A C 1
ATOM 2266 O O . GLY A 1 309 ? -51.492 -21.431 -7.290 1.00 34.00 309 GLY A O 1
ATOM 2267 N N . TYR A 1 310 ? -53.357 -21.012 -6.094 1.00 38.97 310 TYR A N 1
ATOM 2268 C CA . TYR A 1 310 ? -52.882 -20.744 -4.720 1.00 38.97 310 TYR A CA 1
ATOM 2269 C C . TYR A 1 310 ? -51.360 -20.701 -4.422 1.00 38.97 310 TYR A C 1
ATOM 2271 O O . TYR A 1 310 ? -50.711 -21.739 -4.413 1.00 38.97 310 TYR A O 1
ATOM 2279 N N . MET A 1 311 ? -50.850 -19.568 -3.917 1.00 40.91 311 MET A N 1
ATOM 2280 C CA . MET A 1 311 ? -50.616 -19.338 -2.473 1.00 40.91 311 MET A CA 1
ATOM 2281 C C . MET A 1 311 ? -50.004 -17.949 -2.194 1.00 40.91 311 MET A C 1
ATOM 2283 O O . MET A 1 311 ? -49.095 -17.491 -2.876 1.00 40.91 311 MET A O 1
ATOM 2287 N N . LEU A 1 312 ? -50.547 -17.320 -1.148 1.00 49.56 312 LEU A N 1
ATOM 2288 C CA . LEU A 1 312 ? -50.009 -16.207 -0.352 1.00 49.56 312 LEU A CA 1
ATOM 2289 C C . LEU A 1 312 ? -48.624 -16.592 0.219 1.00 49.56 312 LEU A C 1
ATOM 2291 O O . LEU A 1 312 ? -48.384 -17.773 0.430 1.00 49.56 312 LEU A O 1
ATOM 2295 N N . GLY A 1 313 ? -47.693 -15.715 0.577 1.00 43.00 313 GLY A N 1
ATOM 2296 C CA . GLY A 1 313 ? -47.689 -14.274 0.786 1.00 43.00 313 GLY A CA 1
ATOM 2297 C C . GLY A 1 313 ? -46.404 -13.907 1.553 1.00 43.00 313 GLY A C 1
ATOM 2298 O O . GLY A 1 313 ? -45.892 -14.744 2.298 1.00 43.00 313 GLY A O 1
ATOM 2299 N N . CYS A 1 314 ? -45.974 -12.653 1.368 1.00 42.44 314 CYS A N 1
ATOM 2300 C CA . CYS A 1 314 ? -44.753 -11.980 1.848 1.00 42.44 314 CYS A CA 1
ATOM 2301 C C . CYS A 1 314 ? -43.447 -12.388 1.156 1.00 42.44 314 CYS A C 1
ATOM 2303 O O . CYS A 1 314 ? -42.902 -13.467 1.465 1.00 42.44 314 CYS A O 1
#

pLDDT: mean 72.38, std 20.4, range [30.2, 95.94]

Secondary structure (DSSP, 8-state):
------------------------GGGTTTS-HHHHHHHS---TTSTT-PPPHHHHHHHHHHHHSS--GGGGGS-GGGS-HHHHHHHHHHHHHHH-TT-PPPPTT-HHHHHHHHHHHHHHT-SS----GGG--HHHHHHHHHHHGGGT-GGGGG-S--GGGHHHHHHHHHTT-GGGGGS-GGGHHHHHHHHHHHHHHHHHSS--TT--PPPHHHHHHHHHHHHHHHHHHHHHHHHHHHHHHHHHHHHHHHHHT--STTHHHHHHHHHHHHHHHHHHH-------------------------------------

Solvent-accessible surface area (backbone atoms only — not comparable to full-atom values): 18985 Å² total; per-residue (Å²): 136,88,89,79,89,89,89,82,86,91,83,81,90,76,84,71,81,68,79,66,84,69,65,63,60,77,57,63,40,72,49,35,43,41,62,50,58,72,67,50,82,76,57,80,84,68,65,88,69,78,80,51,51,65,61,50,35,54,50,46,22,73,74,58,77,43,61,29,29,32,58,36,32,48,67,63,91,81,43,58,56,22,60,33,43,15,44,18,51,40,36,27,35,70,57,35,77,84,53,77,74,55,58,66,86,36,42,68,49,40,36,49,56,41,28,56,31,28,36,30,31,30,86,75,64,80,44,62,58,84,68,48,52,61,68,36,35,41,52,11,37,52,61,54,36,72,83,72,47,72,36,60,52,35,53,89,79,45,71,94,46,45,62,64,45,53,40,61,24,49,64,80,46,74,65,64,76,72,45,54,78,93,45,32,41,61,43,47,37,52,52,49,52,50,31,29,27,72,48,61,80,41,72,61,95,71,66,71,83,70,53,51,82,48,30,47,50,45,51,54,55,46,54,53,50,50,55,49,52,52,51,50,51,52,52,52,52,51,52,52,49,52,54,51,50,51,55,52,59,53,53,76,74,52,90,54,89,75,56,61,61,59,54,48,52,52,51,51,54,50,50,54,56,52,50,70,77,54,62,67,82,75,74,82,72,83,79,85,77,83,80,88,83,86,78,77,88,77,87,76,90,74,92,76,92,80,84,89,82,90,82,88,80,136

Radius of gyration: 31.1 Å; Cα contacts (8 Å, |Δi|>4): 267; chains: 1; bounding box: 122×67×58 Å

Foldseek 3Di:
DDDDDDDDDDDDDDPPPPVPVPPPLLVLLAAFLQRVQVPPCPDCVVPDDRDALLRVQVVSCVRRVAGRLLNLQPPCVPDQLLQSLLSSQLSNCVRPVVDDQDDLVPLVSSLVSSLVSNCSNDNPSPSDSVRADSVSSNSSCCNNCVVPDLLQLLPPDDPVCNLVSLLSSCVPPPCLVVDDLVCQQVSSQVVSLVSCCVNPVHHPPSDDGDDSVSSNVSSVNSVVVVVVVVVVVVVVVVVVVVVVVVLVVVVVVDPDPVPVVVSVVVVVVVVVVVCVVPPPPPPPDDDDDDDDDDDDDDDDDDDDDDDDDDDDDD

Nearest PDB structures (foldseek):
  3gqr-assembly2_H  TM=1.814E-01  e=5.353E+00  Feli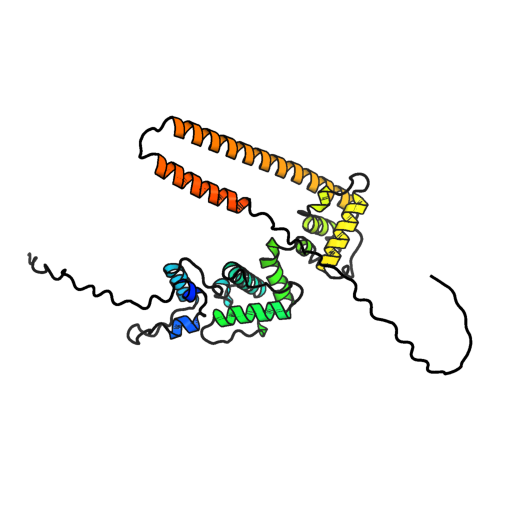s catus